Protein AF-A0A4Q2ZIL1-F1 (afdb_monomer_lite)

Structure (mmCIF, N/CA/C/O backbone):
data_AF-A0A4Q2ZIL1-F1
#
_entry.id   AF-A0A4Q2ZIL1-F1
#
loop_
_atom_site.group_PDB
_atom_site.id
_atom_site.type_symbol
_atom_site.label_atom_id
_atom_site.label_alt_id
_atom_site.label_comp_id
_atom_site.label_asym_id
_atom_site.label_entity_id
_atom_site.label_seq_id
_atom_site.pdbx_PDB_ins_code
_atom_site.Cartn_x
_atom_site.Cartn_y
_atom_site.Cartn_z
_atom_site.occupancy
_atom_site.B_iso_or_equiv
_atom_site.auth_seq_id
_atom_site.auth_comp_id
_atom_site.auth_asym_id
_atom_site.auth_atom_id
_atom_site.pdbx_PDB_model_num
ATOM 1 N N . MET A 1 1 ? -35.519 -58.702 -20.745 1.00 35.84 1 MET A N 1
ATOM 2 C CA . MET A 1 1 ? -34.756 -57.503 -21.153 1.00 35.84 1 MET A CA 1
ATOM 3 C C . MET A 1 1 ? -34.522 -56.670 -19.905 1.00 35.84 1 MET A C 1
ATOM 5 O O . MET A 1 1 ? -35.487 -56.167 -19.351 1.00 35.84 1 MET A O 1
ATOM 9 N N . ILE A 1 2 ? -33.287 -56.630 -19.404 1.00 37.81 2 ILE A N 1
ATOM 10 C CA . ILE A 1 2 ? -32.893 -55.838 -18.230 1.00 37.81 2 ILE A CA 1
ATOM 11 C C . ILE A 1 2 ? -32.218 -54.581 -18.779 1.00 37.81 2 ILE A C 1
ATOM 13 O O . ILE A 1 2 ? -31.203 -54.687 -19.461 1.00 37.81 2 ILE A O 1
ATOM 17 N N . ALA A 1 3 ? -32.828 -53.417 -18.559 1.00 40.03 3 ALA A N 1
ATOM 18 C CA . ALA A 1 3 ? -32.273 -52.129 -18.953 1.00 40.03 3 ALA A CA 1
ATOM 19 C C . ALA A 1 3 ? -31.424 -51.582 -17.799 1.00 40.03 3 ALA A C 1
ATOM 21 O O . ALA A 1 3 ? -31.949 -51.170 -16.766 1.00 40.03 3 ALA A O 1
ATOM 22 N N . THR A 1 4 ? -30.106 -51.619 -17.972 1.00 42.50 4 THR A N 1
ATOM 23 C CA . THR A 1 4 ? -29.132 -51.044 -17.043 1.00 42.50 4 THR A CA 1
ATOM 24 C C . THR A 1 4 ? -29.048 -49.538 -17.289 1.00 42.50 4 THR A C 1
ATOM 26 O O . THR A 1 4 ? -28.547 -49.101 -18.323 1.00 42.50 4 THR A O 1
ATOM 29 N N . LEU A 1 5 ? -29.551 -48.738 -16.350 1.00 44.53 5 LEU A N 1
ATOM 30 C CA . LEU A 1 5 ? -29.338 -47.292 -16.313 1.00 44.53 5 LEU A CA 1
ATOM 31 C C . LEU A 1 5 ? -27.905 -47.020 -15.831 1.00 44.53 5 LEU A C 1
ATOM 33 O O . LEU A 1 5 ? -27.596 -47.220 -14.658 1.00 44.53 5 LEU A O 1
ATOM 37 N N . LEU A 1 6 ? -27.028 -46.579 -16.737 1.00 45.22 6 LEU A N 1
ATOM 38 C CA . LEU A 1 6 ? -25.759 -45.953 -16.364 1.00 45.22 6 LEU A CA 1
ATOM 39 C C . LEU A 1 6 ? -26.035 -44.514 -15.914 1.00 45.22 6 LEU A C 1
ATOM 41 O O . LEU A 1 6 ? -26.346 -43.647 -16.731 1.00 45.22 6 LEU A O 1
ATOM 45 N N . SER A 1 7 ? -25.884 -44.256 -14.619 1.00 42.12 7 SER A N 1
ATOM 46 C CA . SER A 1 7 ? -25.790 -42.901 -14.081 1.00 42.12 7 SER A CA 1
ATOM 47 C C . SER A 1 7 ? -24.422 -42.310 -14.434 1.00 42.12 7 SER A C 1
ATOM 49 O O . SER A 1 7 ? -23.400 -42.764 -13.919 1.00 42.12 7 SER A O 1
ATOM 51 N N . LEU A 1 8 ? -24.393 -41.289 -15.296 1.00 46.41 8 LEU A N 1
ATOM 52 C CA . LEU A 1 8 ? -23.230 -40.413 -15.442 1.00 46.41 8 LEU A CA 1
ATOM 53 C C . LEU A 1 8 ? -23.114 -39.548 -14.180 1.00 46.41 8 LEU A C 1
ATOM 55 O O . LEU A 1 8 ? -23.862 -38.588 -14.003 1.00 46.41 8 LEU A O 1
ATO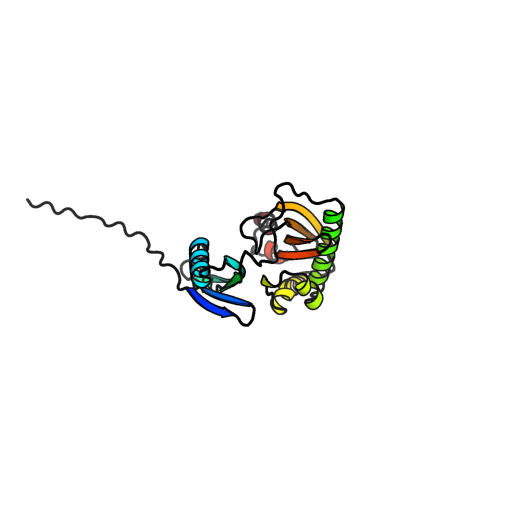M 59 N N . ALA A 1 9 ? -22.170 -39.882 -13.303 1.00 47.12 9 ALA A N 1
ATOM 60 C CA . ALA A 1 9 ? -21.706 -38.961 -12.276 1.00 47.12 9 ALA A CA 1
ATOM 61 C C . ALA A 1 9 ? -20.835 -37.886 -12.949 1.00 47.12 9 ALA A C 1
ATOM 63 O O . ALA A 1 9 ? -19.746 -38.173 -13.443 1.00 47.12 9 ALA A O 1
ATOM 64 N N . LEU A 1 10 ? -21.337 -36.651 -12.995 1.00 45.59 10 LEU A N 1
ATOM 65 C CA . LEU A 1 10 ? -20.553 -35.467 -13.341 1.00 45.59 10 LEU A CA 1
ATOM 66 C C . LEU A 1 10 ? -19.470 -35.273 -12.270 1.00 45.59 10 LEU A C 1
ATOM 68 O O . LEU A 1 10 ? -19.771 -34.928 -11.129 1.00 45.59 10 LEU A O 1
ATOM 72 N N . LEU A 1 11 ? -18.211 -35.513 -12.635 1.00 44.66 11 LEU A N 1
ATOM 73 C CA . LEU A 1 11 ? -17.050 -35.132 -11.837 1.00 44.66 11 LEU A CA 1
ATOM 74 C C . LEU A 1 11 ? -16.906 -33.607 -11.918 1.00 44.66 11 LEU A C 1
ATOM 76 O O . LEU A 1 11 ? -16.424 -33.081 -12.919 1.00 44.66 11 LEU A O 1
ATOM 80 N N . ALA A 1 12 ? -17.338 -32.893 -10.880 1.00 42.22 12 ALA A N 1
ATOM 81 C CA . ALA A 1 12 ? -16.846 -31.541 -10.651 1.00 42.22 12 ALA A CA 1
ATOM 82 C C . ALA A 1 12 ? -15.340 -31.631 -10.329 1.00 42.22 12 ALA A C 1
ATOM 84 O O . ALA A 1 12 ? -14.949 -32.534 -9.580 1.00 42.22 12 ALA A O 1
ATOM 85 N N . PRO A 1 13 ? -14.481 -30.748 -10.870 1.00 44.97 13 PRO A N 1
ATOM 86 C CA . PRO A 1 13 ? -13.111 -30.650 -10.396 1.00 44.97 13 PRO A CA 1
ATOM 87 C C . PRO A 1 13 ? -13.165 -30.304 -8.909 1.00 44.97 13 PRO A C 1
ATOM 89 O O . PRO A 1 13 ? -13.704 -29.277 -8.503 1.00 44.97 13 PRO A O 1
ATOM 92 N N . ASN A 1 14 ? -12.667 -31.225 -8.092 1.00 45.53 14 ASN A N 1
ATOM 93 C CA . ASN A 1 14 ? -12.535 -31.035 -6.663 1.00 45.53 14 ASN A CA 1
ATOM 94 C C . ASN A 1 14 ? -11.322 -30.116 -6.471 1.00 45.53 14 ASN A C 1
ATOM 96 O O . ASN A 1 14 ? -10.205 -30.599 -6.287 1.00 45.53 14 AS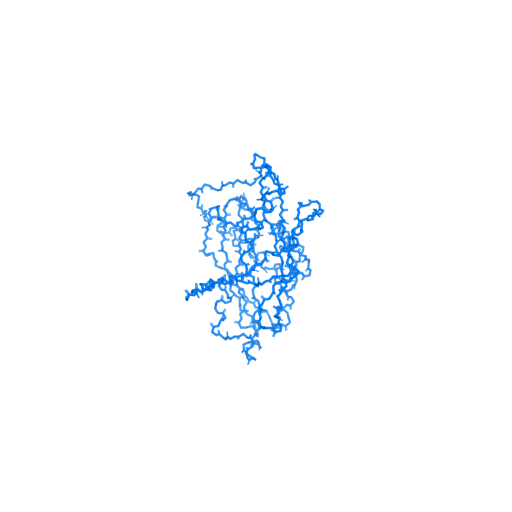N A O 1
ATOM 100 N N . THR A 1 15 ? -11.504 -28.802 -6.624 1.00 59.19 15 THR A N 1
ATOM 101 C CA . THR A 1 15 ? -10.476 -27.821 -6.264 1.00 59.19 15 THR A CA 1
ATOM 102 C C . THR A 1 15 ? -10.390 -27.841 -4.746 1.00 59.19 15 THR A C 1
ATOM 104 O O . THR A 1 15 ? -11.119 -27.146 -4.045 1.00 59.19 15 THR A O 1
ATOM 107 N N . GLN A 1 16 ? -9.596 -28.771 -4.225 1.00 78.12 16 GLN A N 1
ATOM 108 C CA . GLN A 1 16 ? -9.389 -28.904 -2.797 1.00 78.12 16 GLN A CA 1
ATOM 109 C C . GLN A 1 16 ? -8.726 -27.621 -2.292 1.00 78.12 16 GLN A C 1
ATOM 111 O O . GLN A 1 16 ? -7.740 -27.165 -2.871 1.00 78.12 16 GLN A O 1
ATOM 116 N N . ASP A 1 17 ? -9.271 -27.044 -1.222 1.00 88.38 17 ASP A N 1
ATOM 117 C CA . ASP A 1 17 ? -8.670 -25.880 -0.576 1.00 88.38 17 ASP A CA 1
ATOM 118 C C . ASP A 1 17 ? -7.200 -26.161 -0.221 1.00 88.38 17 ASP A C 1
ATOM 120 O O . ASP A 1 17 ? -6.889 -27.259 0.268 1.00 88.38 17 ASP A O 1
ATOM 124 N N . PRO A 1 18 ? -6.289 -25.192 -0.425 1.00 92.56 18 PRO A N 1
ATOM 125 C CA . PRO A 1 18 ? -4.900 -25.371 -0.048 1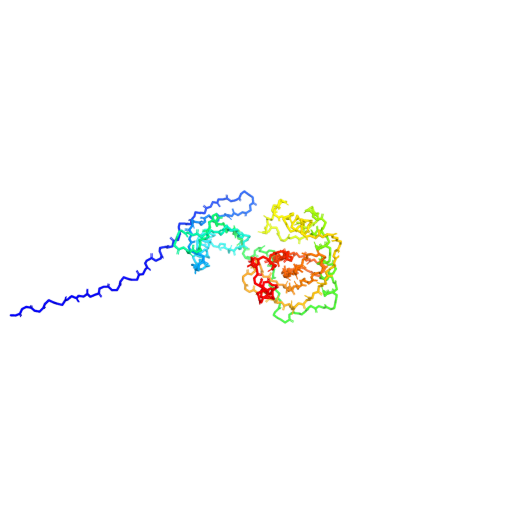.00 92.56 18 PRO A CA 1
ATOM 126 C C . PRO A 1 18 ? -4.775 -25.575 1.459 1.00 92.56 18 PRO A C 1
ATOM 128 O O . PRO A 1 18 ? -5.550 -25.049 2.265 1.00 92.56 18 PRO A O 1
ATOM 131 N N . GLU A 1 19 ? -3.740 -26.309 1.860 1.00 95.12 19 GLU A N 1
ATOM 132 C CA . GLU A 1 19 ? -3.367 -26.379 3.266 1.00 95.12 19 GLU A CA 1
ATOM 133 C C . GLU A 1 19 ? -3.001 -24.973 3.771 1.00 95.12 19 GLU A C 1
ATOM 135 O O . GLU A 1 19 ? -2.195 -24.263 3.165 1.00 95.12 19 GLU A O 1
ATOM 140 N N . ILE A 1 20 ? -3.581 -24.576 4.906 1.00 97.12 20 ILE A N 1
ATOM 141 C CA . ILE A 1 20 ? -3.293 -23.304 5.571 1.00 97.12 20 ILE A CA 1
ATOM 142 C C . ILE A 1 20 ? -2.775 -23.601 6.974 1.00 97.12 20 ILE A C 1
ATOM 144 O O . ILE A 1 20 ? -3.498 -24.139 7.816 1.00 97.12 20 ILE A O 1
ATOM 148 N N . ARG A 1 21 ? -1.533 -23.196 7.246 1.00 97.12 21 ARG A N 1
ATOM 149 C CA . ARG A 1 21 ? -0.908 -23.302 8.570 1.00 97.12 21 ARG A CA 1
ATOM 150 C C . ARG A 1 21 ? -0.872 -21.938 9.240 1.00 97.12 21 ARG A C 1
ATOM 152 O O . ARG A 1 21 ? -0.408 -20.973 8.641 1.00 97.12 21 ARG A O 1
ATOM 159 N N . ILE A 1 22 ? -1.351 -21.859 10.480 1.00 96.81 22 ILE A N 1
ATOM 160 C CA . ILE A 1 22 ? -1.335 -20.625 11.273 1.00 96.81 22 ILE A CA 1
ATOM 161 C C . ILE A 1 22 ? -0.231 -20.718 12.321 1.00 96.81 22 ILE A C 1
ATOM 163 O O . ILE A 1 22 ? -0.270 -21.580 13.197 1.00 96.81 22 ILE A O 1
ATOM 167 N N . GLU A 1 23 ? 0.720 -19.794 12.260 1.00 95.44 23 GLU A N 1
ATOM 168 C CA . GLU A 1 23 ? 1.859 -19.709 13.171 1.00 95.44 23 GLU A CA 1
ATOM 169 C C . GLU A 1 23 ? 1.798 -18.407 13.978 1.00 95.44 23 GLU A C 1
ATOM 171 O O . GLU A 1 23 ? 1.270 -17.389 13.522 1.00 95.44 23 GLU A O 1
ATOM 176 N N . ALA A 1 24 ? 2.343 -18.428 15.197 1.00 92.31 24 ALA A N 1
ATOM 177 C CA . ALA A 1 24 ? 2.546 -17.203 15.961 1.00 92.31 24 ALA A CA 1
ATOM 178 C C . ALA A 1 24 ? 3.615 -16.345 15.276 1.00 92.31 24 ALA A C 1
ATOM 180 O O . ALA A 1 24 ? 4.681 -16.847 14.916 1.00 92.31 24 ALA A O 1
ATOM 181 N N . TRP A 1 25 ? 3.350 -15.048 15.132 1.00 84.12 25 TRP A N 1
ATOM 182 C CA . TRP A 1 25 ? 4.331 -14.100 14.626 1.00 84.12 25 TRP A CA 1
ATOM 183 C C . TRP A 1 25 ? 4.867 -13.240 15.779 1.00 84.12 25 TRP A C 1
ATOM 185 O O . TRP A 1 25 ? 4.077 -12.550 16.435 1.00 84.12 25 TRP A O 1
ATOM 195 N N . PRO A 1 26 ? 6.187 -13.261 16.057 1.00 75.06 26 PRO A N 1
ATOM 196 C CA . PRO A 1 26 ? 6.754 -12.607 17.232 1.00 75.06 26 PRO A CA 1
ATOM 197 C C . PRO A 1 26 ? 6.303 -11.150 17.391 1.00 75.06 26 PRO A C 1
ATOM 199 O O . PRO A 1 26 ? 6.446 -10.335 16.480 1.00 75.06 26 PRO A O 1
ATOM 202 N N . ALA A 1 27 ? 5.758 -10.848 18.574 1.00 64.81 27 ALA A N 1
ATOM 203 C CA . ALA A 1 27 ? 5.291 -9.533 19.023 1.00 64.81 27 ALA A CA 1
ATOM 204 C C . ALA A 1 27 ? 4.143 -8.875 18.225 1.00 64.81 27 ALA A C 1
ATOM 206 O O . ALA A 1 27 ? 3.775 -7.753 18.566 1.00 64.81 27 ALA A O 1
ATOM 207 N N . LYS A 1 28 ? 3.575 -9.514 17.186 1.00 72.69 28 LYS A N 1
ATOM 208 C CA . LYS A 1 28 ? 2.635 -8.838 16.262 1.00 72.69 28 LYS A CA 1
ATOM 209 C C . LYS A 1 28 ? 1.552 -9.746 15.648 1.00 72.69 28 LYS A C 1
ATOM 211 O O . LYS A 1 28 ? 1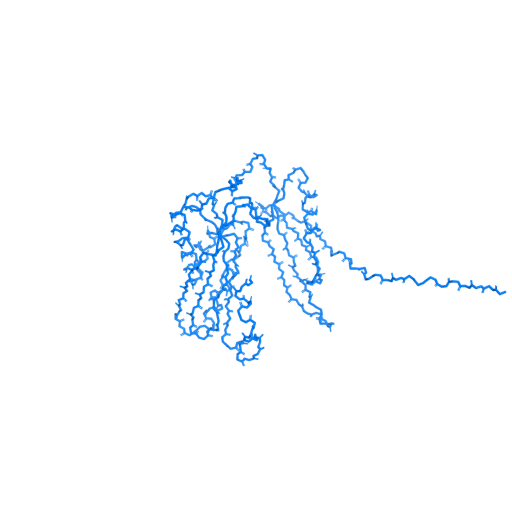.253 -9.646 14.458 1.00 72.69 28 LYS A O 1
ATOM 216 N N . GLY A 1 29 ? 0.993 -10.664 16.438 1.00 88.62 29 GLY A N 1
ATOM 217 C CA . GLY A 1 29 ? -0.146 -11.499 16.032 1.00 88.62 29 GLY A CA 1
ATOM 218 C C . GLY A 1 29 ? 0.239 -12.841 15.402 1.00 88.62 29 GLY A C 1
ATOM 219 O O . GLY A 1 29 ? 0.976 -13.628 15.997 1.00 88.62 29 GLY A O 1
ATOM 220 N N . PHE A 1 30 ? -0.306 -13.126 14.221 1.00 94.12 30 PHE A N 1
ATOM 221 C CA . PHE A 1 30 ? -0.225 -14.416 13.537 1.00 94.12 30 PHE A CA 1
ATOM 222 C C . PHE A 1 30 ? 0.159 -14.260 12.063 1.00 94.12 30 PHE A C 1
ATOM 224 O O . PHE A 1 30 ? -0.038 -13.214 11.436 1.00 94.12 30 PHE A O 1
ATOM 231 N N . ILE A 1 31 ? 0.684 -15.341 11.495 1.00 93.81 31 ILE A N 1
ATOM 232 C CA . ILE A 1 31 ? 0.911 -15.485 10.060 1.00 93.81 31 ILE A CA 1
ATOM 233 C C . ILE A 1 31 ? 0.247 -16.770 9.573 1.00 93.81 31 ILE A C 1
ATOM 235 O O . ILE A 1 31 ? 0.418 -17.836 10.162 1.00 93.81 31 ILE A O 1
ATOM 239 N N . MET A 1 32 ? -0.531 -16.661 8.503 1.00 96.19 32 MET A N 1
ATOM 240 C CA . MET A 1 32 ? -1.007 -17.800 7.731 1.00 96.19 32 MET A CA 1
ATOM 241 C C . MET A 1 32 ? 0.004 -18.080 6.633 1.00 96.19 32 MET A C 1
ATOM 243 O O . MET A 1 32 ? 0.341 -17.177 5.870 1.00 96.19 32 MET A O 1
ATOM 247 N N . ARG A 1 33 ? 0.485 -19.316 6.559 1.00 96.38 33 ARG A N 1
ATOM 248 C CA . ARG A 1 33 ? 1.256 -19.842 5.434 1.00 96.38 33 ARG A CA 1
ATOM 249 C C . ARG A 1 33 ? 0.325 -20.710 4.610 1.00 96.38 33 ARG A C 1
ATOM 251 O O . ARG A 1 33 ? -0.173 -21.715 5.118 1.00 96.38 33 ARG A O 1
ATOM 258 N N . ILE A 1 34 ? 0.079 -20.288 3.380 1.00 96.56 34 ILE A N 1
ATOM 259 C CA . ILE A 1 34 ? -0.815 -20.956 2.445 1.00 96.56 34 ILE A CA 1
ATOM 260 C C . ILE A 1 34 ? 0.053 -21.791 1.504 1.00 96.56 34 ILE A C 1
ATOM 262 O O . ILE A 1 34 ? 1.022 -21.278 0.943 1.00 96.56 34 ILE A O 1
ATOM 266 N N . ALA A 1 35 ? -0.259 -23.080 1.378 1.00 95.88 35 ALA A N 1
ATOM 267 C CA . ALA A 1 35 ? 0.392 -23.960 0.414 1.00 95.88 35 ALA A CA 1
ATOM 268 C C . ALA A 1 35 ? 0.177 -23.468 -1.026 1.00 95.88 35 ALA A C 1
ATOM 270 O O . ALA A 1 35 ? -0.730 -22.677 -1.294 1.00 95.88 35 ALA A O 1
ATOM 271 N N . ASP A 1 36 ? 1.009 -23.941 -1.949 1.00 93.94 36 ASP A N 1
ATOM 272 C CA . ASP A 1 36 ? 0.920 -23.558 -3.356 1.00 93.94 36 ASP A CA 1
ATOM 273 C C . ASP A 1 36 ? -0.483 -23.849 -3.918 1.00 93.94 36 ASP A C 1
ATOM 275 O O . ASP A 1 36 ? -1.041 -24.928 -3.711 1.00 93.94 36 ASP A O 1
ATOM 279 N N . HIS A 1 37 ? -1.059 -22.876 -4.620 1.00 93.31 37 HIS A N 1
ATOM 280 C CA . HIS A 1 37 ? -2.419 -22.939 -5.169 1.00 93.31 37 HIS A CA 1
ATOM 281 C C . HIS A 1 37 ? -2.503 -22.187 -6.493 1.00 93.31 37 HIS A C 1
ATOM 283 O O . HIS A 1 37 ? -1.601 -21.423 -6.849 1.00 93.31 37 HIS A O 1
ATOM 289 N N . ASP A 1 38 ? -3.581 -22.426 -7.235 1.00 92.25 38 ASP A N 1
ATOM 290 C CA . ASP A 1 38 ? -3.863 -21.689 -8.462 1.00 92.25 38 ASP A CA 1
ATOM 291 C C . ASP A 1 38 ? -4.136 -20.215 -8.163 1.00 92.25 38 ASP A C 1
ATOM 293 O O . ASP A 1 38 ? -4.802 -19.865 -7.191 1.00 92.25 38 ASP A O 1
ATOM 297 N N . ALA A 1 39 ? -3.597 -19.335 -9.005 1.00 88.25 39 ALA A N 1
ATOM 298 C CA . ALA A 1 39 ? -3.703 -17.891 -8.821 1.00 88.25 39 ALA A CA 1
ATOM 299 C C . ALA A 1 39 ? -5.127 -17.342 -9.034 1.00 88.25 39 ALA A C 1
ATOM 301 O O . ALA A 1 39 ? -5.388 -16.191 -8.689 1.00 88.25 39 ALA A O 1
ATOM 302 N N . ASP A 1 40 ? -6.028 -18.127 -9.632 1.00 87.94 40 ASP A N 1
ATOM 303 C CA . ASP A 1 40 ? -7.444 -17.796 -9.820 1.00 87.94 40 ASP A CA 1
ATOM 304 C C . ASP A 1 40 ? -8.340 -18.289 -8.670 1.00 87.94 40 ASP A C 1
ATOM 306 O O . ASP A 1 40 ? -9.525 -17.951 -8.631 1.00 87.94 40 ASP A O 1
ATOM 310 N N . GLN A 1 41 ? -7.789 -19.039 -7.711 1.00 89.31 41 GLN A N 1
ATOM 311 C CA . GLN A 1 41 ? -8.530 -19.494 -6.544 1.00 89.31 41 GLN A CA 1
ATOM 312 C C . GLN A 1 41 ? -8.789 -18.329 -5.574 1.00 89.31 41 GLN A C 1
ATOM 314 O O . GLN A 1 41 ? -7.862 -17.750 -5.006 1.00 89.31 41 GLN A O 1
ATOM 319 N N . ASP A 1 42 ? -10.064 -18.010 -5.335 1.00 89.06 42 ASP A N 1
ATOM 320 C CA . ASP A 1 42 ? -10.458 -17.020 -4.329 1.00 89.06 42 ASP A CA 1
ATOM 321 C C . ASP A 1 42 ? -10.387 -17.619 -2.917 1.00 89.06 42 ASP A C 1
ATOM 323 O O . ASP A 1 42 ? -11.198 -18.459 -2.523 1.00 89.06 42 ASP A O 1
ATOM 327 N N . LEU A 1 43 ? -9.399 -17.169 -2.143 1.00 92.38 43 LEU A N 1
ATOM 328 C CA . LEU A 1 43 ? -9.173 -17.613 -0.769 1.00 92.38 43 LEU A CA 1
ATOM 329 C C . LEU A 1 43 ? -9.705 -16.636 0.288 1.00 92.38 43 LEU A C 1
ATOM 331 O O . LEU A 1 43 ? -9.567 -16.918 1.480 1.00 92.38 43 LEU A O 1
ATOM 335 N N . VAL A 1 44 ? -10.307 -15.502 -0.087 1.00 90.56 44 VAL A N 1
ATOM 336 C CA . VAL A 1 44 ? -10.643 -14.426 0.867 1.00 90.56 44 VAL A CA 1
ATOM 337 C C . VAL A 1 44 ? -11.574 -14.927 1.972 1.00 90.56 44 VAL A C 1
ATOM 339 O O . VAL A 1 44 ? -11.287 -14.743 3.161 1.00 90.56 44 VAL A O 1
ATOM 342 N N . ALA A 1 45 ? -12.660 -15.613 1.607 1.00 92.25 45 ALA A N 1
ATOM 343 C CA . ALA A 1 45 ? -13.623 -16.142 2.573 1.00 92.25 45 ALA A CA 1
ATOM 344 C C . ALA A 1 45 ? -12.997 -17.207 3.490 1.00 92.25 45 ALA A C 1
ATOM 346 O O . ALA A 1 45 ? -13.212 -17.193 4.706 1.00 92.25 45 ALA A O 1
ATOM 347 N N . LEU A 1 46 ? -12.171 -18.092 2.923 1.00 94.31 46 LEU A N 1
ATOM 348 C CA . LEU A 1 46 ? -11.481 -19.144 3.664 1.00 94.31 46 LEU A CA 1
ATOM 349 C C . LEU A 1 46 ? -10.495 -18.553 4.681 1.00 94.31 46 LEU A C 1
ATOM 351 O O . LEU A 1 46 ? -10.546 -18.898 5.863 1.00 94.31 46 LEU A O 1
ATOM 355 N N . LEU A 1 47 ? -9.629 -17.632 4.252 1.00 95.31 47 LEU A N 1
ATOM 356 C CA . LEU A 1 47 ? -8.652 -16.967 5.119 1.00 95.31 47 LEU A CA 1
ATOM 357 C C . LEU A 1 47 ? -9.340 -16.160 6.226 1.00 95.31 47 LEU A C 1
ATOM 359 O O . LEU A 1 47 ? -8.917 -16.221 7.383 1.00 95.31 47 LEU A O 1
ATOM 363 N N . THR A 1 48 ? -10.443 -15.482 5.901 1.00 94.50 48 THR A N 1
ATOM 364 C CA . THR A 1 48 ? -11.281 -14.764 6.873 1.00 94.50 48 THR A CA 1
ATOM 365 C C . THR A 1 48 ? -11.834 -15.700 7.940 1.00 94.50 48 THR A C 1
ATOM 367 O O . THR A 1 48 ? -11.658 -15.446 9.133 1.00 94.50 48 THR A O 1
ATOM 370 N N . ALA A 1 49 ? -12.429 -16.824 7.536 1.00 95.69 49 ALA A N 1
ATOM 371 C CA . ALA A 1 49 ? -12.969 -17.806 8.470 1.00 95.69 49 ALA A CA 1
ATOM 372 C C . ALA A 1 49 ? -11.878 -18.418 9.369 1.00 95.69 49 ALA A C 1
ATOM 374 O O . ALA A 1 49 ? -12.075 -18.569 10.577 1.00 95.69 49 ALA A O 1
ATOM 375 N N . ARG A 1 50 ? -10.701 -18.732 8.807 1.00 97.12 50 ARG A N 1
ATOM 376 C CA . ARG A 1 50 ? -9.562 -19.296 9.553 1.00 97.12 50 ARG A CA 1
ATOM 377 C C . ARG A 1 50 ? -9.000 -18.316 10.582 1.00 97.12 50 ARG A C 1
ATOM 379 O O . ARG A 1 50 ? -8.758 -18.707 11.726 1.00 97.12 50 ARG A O 1
ATOM 386 N N . ALA A 1 51 ? -8.833 -17.051 10.207 1.00 96.31 51 ALA A N 1
ATOM 387 C CA . ALA A 1 51 ? -8.372 -16.014 11.121 1.00 96.31 51 ALA A CA 1
ATOM 388 C C . ALA A 1 51 ? -9.397 -15.738 12.234 1.00 96.31 51 ALA A C 1
ATOM 390 O O . ALA A 1 51 ? -9.024 -15.667 13.406 1.00 96.31 51 ALA A O 1
ATOM 391 N N . ALA A 1 52 ? -10.691 -15.674 11.899 1.00 96.12 52 ALA A N 1
ATOM 392 C CA . ALA A 1 52 ? -11.761 -15.474 12.877 1.00 96.12 52 ALA A CA 1
ATOM 393 C C . ALA A 1 52 ? -11.809 -16.618 13.899 1.00 96.12 52 ALA A C 1
ATOM 395 O O . ALA A 1 52 ? -11.819 -16.375 15.107 1.00 96.12 52 ALA A O 1
ATOM 396 N N . ALA A 1 53 ? -11.722 -17.867 13.432 1.00 96.94 53 ALA A N 1
ATOM 397 C CA . ALA A 1 53 ? -11.627 -19.030 14.309 1.00 96.94 53 ALA A CA 1
ATOM 398 C C . ALA A 1 53 ? -10.403 -18.952 15.241 1.00 96.94 53 ALA A C 1
ATOM 400 O O . ALA A 1 53 ? -10.497 -19.316 16.414 1.00 96.94 53 ALA A O 1
ATOM 401 N N . ARG A 1 54 ? -9.262 -18.436 14.755 1.00 96.94 54 ARG A N 1
ATOM 402 C CA . ARG A 1 54 ? -8.055 -18.255 15.575 1.00 96.94 54 ARG A CA 1
ATOM 403 C C . ARG A 1 54 ? -8.211 -17.170 16.644 1.00 96.94 54 ARG A C 1
ATOM 405 O O . ARG A 1 54 ? -7.653 -17.340 17.732 1.00 96.94 54 ARG A O 1
ATOM 412 N N . CYS A 1 55 ? -8.921 -16.086 16.333 1.00 95.62 55 CYS A N 1
ATOM 413 C CA . CYS A 1 55 ? -9.139 -14.949 17.230 1.00 95.62 55 CYS A CA 1
ATOM 414 C C . CYS A 1 55 ? -10.284 -15.156 18.235 1.00 95.62 55 CYS A C 1
ATOM 416 O O . CYS A 1 55 ? -10.327 -14.486 19.270 1.00 95.62 55 CYS A O 1
ATOM 418 N N . GLY A 1 56 ? -11.186 -16.108 17.986 1.00 95.75 56 GLY A N 1
ATOM 419 C CA . GLY A 1 56 ? -12.274 -16.445 18.899 1.00 95.75 56 GLY A CA 1
ATOM 420 C C . GLY A 1 56 ? -13.264 -15.289 19.051 1.00 95.75 56 GLY A C 1
ATOM 421 O O . GLY A 1 56 ? -14.012 -14.989 18.130 1.00 95.75 56 GLY A O 1
ATOM 422 N N . LYS A 1 57 ? -13.293 -14.656 20.230 1.00 94.44 57 LYS A N 1
ATOM 423 C CA . LYS A 1 57 ? -14.176 -13.506 20.513 1.00 94.44 57 LYS A CA 1
ATOM 424 C C . LYS A 1 57 ? -13.594 -12.162 20.066 1.00 94.44 57 LYS A C 1
ATOM 426 O O . LYS A 1 57 ? -14.309 -11.166 20.074 1.00 94.44 57 LYS A O 1
ATOM 431 N N . LEU A 1 58 ? -12.302 -12.127 19.751 1.00 94.88 58 LEU A N 1
ATOM 432 C CA . LEU A 1 58 ? -11.627 -10.933 19.255 1.00 94.88 58 LEU A CA 1
ATOM 433 C C . LEU A 1 58 ? -11.894 -10.767 17.756 1.00 94.88 58 LEU A C 1
ATOM 435 O O . LEU A 1 58 ? -12.094 -11.751 17.043 1.00 94.88 58 LEU A O 1
ATOM 439 N N . ALA A 1 59 ? -11.856 -9.528 17.277 1.00 92.50 59 ALA A N 1
ATOM 440 C CA . ALA A 1 59 ? -11.934 -9.241 15.852 1.00 92.50 59 ALA A CA 1
ATOM 441 C C . ALA A 1 59 ? -10.583 -9.482 15.165 1.00 92.50 59 ALA A C 1
ATOM 443 O O . ALA A 1 59 ? -9.526 -9.455 15.801 1.00 92.50 59 ALA A O 1
ATOM 444 N N . VAL A 1 60 ? -10.633 -9.716 13.854 1.00 93.00 60 VAL A N 1
ATOM 445 C CA . VAL A 1 60 ? -9.460 -9.936 13.003 1.00 93.00 60 VAL A CA 1
ATOM 446 C C . VAL A 1 60 ? -9.084 -8.634 12.320 1.00 93.00 60 VAL A C 1
ATOM 448 O O . VAL A 1 60 ? -9.933 -7.979 11.720 1.00 93.00 60 VAL A O 1
ATOM 451 N N . ARG A 1 61 ? -7.798 -8.301 12.344 1.00 90.75 61 ARG A N 1
ATOM 452 C CA . ARG A 1 61 ? -7.219 -7.255 11.509 1.00 90.75 61 ARG A CA 1
ATOM 453 C C . ARG A 1 61 ? -6.181 -7.866 10.581 1.00 90.75 61 ARG A C 1
ATOM 455 O O . ARG A 1 61 ? -5.163 -8.378 11.044 1.00 90.75 61 ARG A O 1
ATOM 462 N N . PHE A 1 62 ? -6.450 -7.822 9.281 1.00 90.44 62 PHE A N 1
ATOM 463 C CA . PHE A 1 62 ? -5.529 -8.314 8.263 1.00 90.44 62 PHE A CA 1
ATOM 464 C C . PHE A 1 62 ? -4.408 -7.317 7.997 1.00 90.44 62 PHE A C 1
ATOM 466 O O . PHE A 1 62 ? -4.624 -6.111 7.971 1.00 90.44 62 PHE A O 1
ATOM 473 N N . GLY A 1 63 ? -3.206 -7.857 7.822 1.00 87.44 63 GLY A N 1
ATOM 474 C CA . GLY A 1 63 ? -1.994 -7.124 7.495 1.00 87.44 63 GLY A CA 1
ATOM 475 C C . GLY A 1 63 ? -1.454 -7.462 6.117 1.00 87.44 63 GLY A C 1
ATOM 476 O O . GLY A 1 63 ? -2.174 -7.961 5.252 1.00 87.44 63 GLY A O 1
ATOM 477 N N . LYS A 1 64 ? -0.149 -7.236 5.936 1.00 83.62 64 LYS A N 1
ATOM 478 C CA . LYS A 1 64 ? 0.548 -7.591 4.696 1.00 83.62 64 LYS A CA 1
ATOM 479 C C . LYS A 1 64 ? 0.345 -9.062 4.324 1.00 83.62 64 LYS A C 1
ATOM 481 O O . LYS A 1 64 ? 0.475 -9.958 5.166 1.00 83.62 64 LYS A O 1
ATOM 486 N N . PHE A 1 65 ? 0.113 -9.281 3.036 1.00 87.69 65 PHE A N 1
ATOM 487 C CA . PHE A 1 65 ? 0.299 -10.566 2.386 1.00 87.69 65 PHE A CA 1
ATOM 488 C C . PHE A 1 65 ? 1.486 -10.503 1.424 1.00 87.69 65 PHE A C 1
ATOM 490 O O . PHE A 1 65 ? 1.876 -9.430 0.968 1.00 87.69 65 PHE A O 1
ATOM 497 N N . ASN A 1 66 ? 2.066 -11.658 1.128 1.00 87.19 66 ASN A N 1
ATOM 498 C CA . ASN A 1 66 ? 3.091 -11.824 0.102 1.00 87.19 66 ASN A CA 1
ATOM 499 C C . ASN A 1 66 ? 2.807 -13.094 -0.669 1.00 87.19 66 ASN A C 1
ATOM 501 O O . ASN A 1 66 ? 2.362 -14.057 -0.057 1.00 87.19 66 ASN A O 1
ATOM 505 N N . TYR A 1 67 ? 3.158 -13.128 -1.944 1.00 90.25 67 TYR A N 1
ATOM 506 C CA . TYR A 1 67 ? 3.244 -14.354 -2.723 1.00 90.25 67 TYR A CA 1
ATOM 507 C C . TYR A 1 67 ? 4.314 -14.191 -3.801 1.00 90.25 67 TYR A C 1
ATOM 509 O O . TYR A 1 67 ? 4.570 -13.084 -4.277 1.00 90.25 67 TYR A O 1
ATOM 517 N N . ASP A 1 68 ? 4.888 -15.310 -4.213 1.00 88.19 68 ASP A N 1
ATOM 518 C CA . ASP A 1 68 ? 5.607 -15.437 -5.469 1.00 88.19 68 ASP A CA 1
ATOM 519 C C . ASP A 1 68 ? 4.647 -15.975 -6.534 1.00 88.19 68 ASP A C 1
ATOM 521 O O . ASP A 1 68 ? 3.636 -16.612 -6.236 1.00 88.19 68 ASP A O 1
ATOM 525 N N . THR A 1 69 ? 4.937 -15.695 -7.801 1.00 87.75 69 THR A N 1
ATOM 526 C CA . THR A 1 69 ? 4.161 -16.221 -8.928 1.00 87.75 69 THR A CA 1
ATOM 527 C C . THR A 1 69 ? 5.041 -17.130 -9.767 1.00 87.75 69 THR A C 1
ATOM 529 O O . THR A 1 69 ? 6.113 -16.721 -10.212 1.00 87.75 69 THR A O 1
ATOM 532 N N . THR A 1 70 ? 4.564 -18.342 -10.026 1.00 89.62 70 THR A N 1
ATOM 533 C CA . THR A 1 70 ? 5.193 -19.294 -10.947 1.00 89.62 70 THR A CA 1
ATOM 534 C C . THR A 1 70 ? 4.187 -19.749 -12.001 1.00 89.62 70 THR A C 1
ATOM 536 O O . THR A 1 70 ? 2.986 -19.494 -11.885 1.00 89.62 70 THR A O 1
ATOM 539 N N . ILE A 1 71 ? 4.680 -20.370 -13.069 1.00 87.12 71 ILE A N 1
ATOM 540 C CA . ILE A 1 71 ? 3.854 -21.013 -14.092 1.00 87.12 71 ILE A CA 1
ATOM 541 C C . ILE A 1 71 ? 4.242 -22.486 -14.090 1.00 87.12 71 ILE A C 1
ATOM 543 O O . ILE A 1 71 ? 5.429 -22.804 -14.196 1.00 87.12 71 ILE A O 1
ATOM 547 N N . ASP A 1 72 ? 3.264 -23.367 -13.920 1.00 83.00 72 ASP A N 1
ATOM 548 C CA . ASP A 1 72 ? 3.493 -24.807 -13.960 1.00 83.00 72 ASP A CA 1
ATOM 549 C C . ASP A 1 72 ? 3.679 -25.313 -15.411 1.00 83.00 72 ASP A C 1
ATOM 551 O O . ASP A 1 72 ? 3.471 -24.565 -16.374 1.00 83.00 72 ASP A O 1
ATOM 555 N N . PRO A 1 73 ? 4.092 -26.577 -15.626 1.00 88.38 73 PRO A N 1
ATOM 556 C CA . PRO A 1 73 ? 4.276 -27.122 -16.973 1.00 88.38 73 PRO A CA 1
ATOM 557 C C . PRO A 1 73 ? 3.010 -27.128 -17.846 1.00 88.38 73 PRO A C 1
ATOM 559 O O . PRO A 1 73 ? 3.113 -27.273 -19.062 1.00 88.38 73 PRO A O 1
ATOM 562 N N . GLN A 1 74 ? 1.826 -26.992 -17.246 1.00 86.94 74 GLN A N 1
ATOM 563 C CA . GLN A 1 74 ? 0.534 -26.929 -17.927 1.00 86.94 74 GLN A CA 1
ATOM 564 C C . GLN A 1 74 ? 0.153 -25.490 -18.312 1.00 86.94 74 GLN A C 1
ATOM 566 O O . GLN A 1 74 ? -0.876 -25.277 -18.951 1.00 86.94 74 GLN A O 1
ATOM 571 N N . GLY A 1 75 ? 0.992 -24.506 -17.975 1.00 85.56 75 GLY A N 1
ATOM 572 C CA . GLY A 1 75 ? 0.749 -23.096 -18.254 1.00 85.56 75 GLY A CA 1
ATOM 573 C C . GLY A 1 75 ? -0.168 -22.421 -17.234 1.00 85.56 75 GLY A C 1
ATOM 574 O O . GLY A 1 75 ? -0.564 -21.273 -17.450 1.00 85.56 75 GLY A O 1
ATOM 575 N N . ILE A 1 76 ? -0.503 -23.095 -16.131 1.00 87.38 76 ILE A N 1
ATOM 576 C CA . ILE A 1 76 ? -1.348 -22.547 -15.074 1.00 87.38 76 ILE A CA 1
ATOM 577 C C . ILE A 1 76 ? -0.477 -21.724 -14.130 1.00 87.38 76 ILE A C 1
ATOM 579 O O . ILE A 1 76 ? 0.630 -22.106 -13.742 1.00 87.38 76 ILE A O 1
ATOM 583 N N . ARG A 1 77 ? -0.974 -20.541 -13.772 1.00 91.31 77 ARG A N 1
ATOM 584 C CA . ARG A 1 77 ? -0.292 -19.645 -12.846 1.00 91.31 77 ARG A CA 1
ATOM 585 C C . ARG A 1 77 ? -0.534 -20.116 -11.418 1.00 91.31 77 ARG A C 1
ATOM 587 O O . ARG A 1 77 ? -1.680 -20.177 -10.986 1.00 91.31 77 ARG A O 1
ATOM 594 N N . LYS A 1 78 ? 0.542 -20.366 -10.680 1.00 92.56 78 LYS A N 1
ATOM 595 C CA . LYS A 1 78 ? 0.509 -20.752 -9.268 1.00 92.56 78 LYS A CA 1
ATOM 596 C C . LYS A 1 78 ? 1.027 -19.619 -8.393 1.00 92.56 78 LYS A C 1
ATOM 598 O O . LYS A 1 78 ? 2.030 -18.978 -8.731 1.00 92.56 78 LYS A O 1
ATOM 603 N N . PHE A 1 79 ? 0.382 -19.409 -7.254 1.00 92.62 79 PHE A N 1
ATOM 604 C CA . PHE A 1 79 ? 0.962 -18.648 -6.156 1.00 92.62 79 PHE A CA 1
ATOM 605 C C . PHE A 1 79 ? 1.748 -19.581 -5.248 1.00 92.62 79 PHE A C 1
ATOM 607 O O . PHE A 1 79 ? 1.233 -20.610 -4.817 1.00 92.62 79 PHE A O 1
ATOM 614 N N . THR A 1 80 ? 2.990 -19.205 -4.962 1.00 93.12 80 THR A N 1
ATOM 615 C CA . THR A 1 80 ? 3.892 -19.938 -4.070 1.00 93.12 80 THR A CA 1
ATOM 616 C C . THR A 1 80 ? 4.389 -19.015 -2.965 1.00 93.12 80 THR A C 1
ATOM 618 O O . THR A 1 80 ? 4.258 -17.792 -3.059 1.00 93.12 80 THR A O 1
ATOM 621 N N . ASN A 1 81 ? 4.892 -19.581 -1.863 1.00 92.25 81 ASN A N 1
ATOM 622 C CA . ASN A 1 81 ? 5.317 -18.811 -0.682 1.00 92.25 81 ASN A CA 1
ATOM 623 C C . ASN A 1 81 ? 4.246 -17.820 -0.173 1.00 92.25 81 ASN A C 1
ATOM 625 O O . ASN A 1 81 ? 4.576 -16.783 0.413 1.00 92.25 81 ASN A O 1
ATOM 629 N N . HIS A 1 82 ? 2.959 -18.126 -0.391 1.00 94.25 82 HIS A N 1
ATOM 630 C CA . HIS A 1 82 ? 1.880 -17.216 -0.037 1.00 94.25 82 HIS A CA 1
ATOM 631 C C . HIS A 1 82 ? 1.765 -17.128 1.491 1.00 94.25 82 HIS A C 1
ATOM 633 O O . HIS A 1 82 ? 1.579 -18.122 2.199 1.00 94.25 82 HIS A O 1
ATOM 639 N N . THR A 1 83 ? 1.897 -15.914 2.014 1.00 93.00 83 THR A N 1
ATOM 640 C CA . THR A 1 83 ? 1.678 -15.599 3.422 1.00 93.00 83 THR A CA 1
ATOM 641 C C . THR A 1 83 ? 0.632 -14.509 3.580 1.00 93.00 83 THR A C 1
ATOM 643 O O . THR A 1 83 ? 0.633 -13.558 2.810 1.00 93.00 83 THR A O 1
ATOM 646 N N . GLN A 1 84 ? -0.214 -14.615 4.604 1.00 93.06 84 GLN A N 1
ATOM 647 C CA . GLN A 1 84 ? -1.168 -13.578 5.003 1.00 93.06 84 GLN A CA 1
ATOM 648 C C . GLN A 1 84 ? -1.041 -13.331 6.500 1.00 93.06 84 GLN A C 1
ATOM 650 O O . GLN A 1 84 ? -1.213 -14.240 7.313 1.00 93.06 84 GLN A O 1
ATOM 655 N N . ARG A 1 85 ? -0.759 -12.091 6.890 1.00 90.81 85 ARG A N 1
ATOM 656 C CA . ARG A 1 85 ? -0.646 -11.720 8.303 1.00 90.81 85 ARG A CA 1
ATOM 657 C C . ARG A 1 85 ? -1.964 -11.238 8.869 1.00 90.81 85 ARG A C 1
ATOM 659 O O . ARG A 1 85 ? -2.760 -10.643 8.147 1.00 90.81 85 ARG A O 1
ATOM 666 N N . PHE A 1 86 ? -2.176 -11.476 10.156 1.00 92.56 86 PHE A N 1
ATOM 667 C CA . PHE A 1 86 ? -3.306 -10.906 10.874 1.00 92.56 86 PHE A CA 1
ATOM 668 C C . PHE A 1 86 ? -3.027 -10.793 12.371 1.00 92.56 86 PHE A C 1
ATOM 670 O O . PHE A 1 86 ? -2.232 -11.545 12.935 1.00 92.56 86 PHE A O 1
ATOM 677 N N . GLU A 1 87 ? -3.714 -9.871 13.027 1.00 92.62 87 GLU A N 1
ATOM 678 C CA . GLU A 1 87 ? -3.730 -9.743 14.479 1.00 92.62 87 GLU A CA 1
ATOM 679 C C . GLU A 1 87 ? -5.158 -9.852 15.013 1.00 92.62 87 GLU A C 1
ATOM 681 O O . GLU A 1 87 ? -6.131 -9.568 14.312 1.00 92.62 87 GLU A O 1
ATOM 686 N N . CYS A 1 88 ? -5.271 -10.289 16.265 1.00 92.50 88 CYS A N 1
ATOM 687 C CA . CYS A 1 88 ? -6.533 -10.303 16.985 1.00 92.50 88 CYS A CA 1
ATOM 688 C C . CYS A 1 88 ? -6.596 -9.063 17.869 1.00 92.50 88 CYS A C 1
ATOM 690 O O . CYS A 1 88 ? -5.668 -8.821 18.642 1.00 92.50 88 CYS A O 1
ATOM 692 N N . PHE A 1 89 ? -7.682 -8.305 17.787 1.00 91.81 89 PHE A N 1
ATOM 693 C CA . PHE A 1 89 ? -7.868 -7.102 18.591 1.00 91.81 89 PHE A CA 1
ATOM 694 C C . PHE A 1 89 ? -9.243 -7.098 19.254 1.00 91.81 89 PHE A C 1
ATOM 696 O O . PHE A 1 89 ? -10.188 -7.719 18.768 1.00 91.81 89 PHE A O 1
ATOM 703 N N . ASP A 1 90 ? -9.350 -6.408 20.386 1.00 93.19 90 ASP A N 1
ATOM 704 C CA . ASP A 1 90 ? -10.626 -6.184 21.056 1.00 93.19 90 ASP A CA 1
ATOM 705 C C . ASP A 1 90 ? -11.284 -4.918 20.482 1.00 93.19 90 ASP A C 1
ATOM 707 O O . ASP A 1 90 ? -10.752 -3.821 20.673 1.00 93.19 90 ASP A O 1
ATOM 711 N N . PRO A 1 91 ? -12.439 -5.029 19.800 1.00 88.88 91 PRO A N 1
ATOM 712 C CA . PRO A 1 91 ? -13.143 -3.870 19.257 1.00 88.88 91 PRO A CA 1
ATOM 713 C C . PRO A 1 91 ? -13.514 -2.822 20.311 1.00 88.88 91 PRO A C 1
ATOM 715 O O . PRO A 1 91 ? -13.595 -1.636 19.989 1.00 88.88 91 PRO A O 1
ATOM 718 N N . ALA A 1 92 ? -13.733 -3.228 21.568 1.00 91.06 92 ALA A N 1
ATOM 719 C CA . ALA A 1 92 ? -14.120 -2.311 22.637 1.00 91.06 92 ALA A CA 1
ATOM 720 C C . ALA A 1 92 ? -12.972 -1.374 23.041 1.00 91.06 92 ALA A C 1
ATOM 722 O O . ALA A 1 92 ? -13.209 -0.217 23.396 1.00 91.06 92 ALA A O 1
ATOM 723 N N . THR A 1 93 ? -11.731 -1.852 22.952 1.00 91.88 93 THR A N 1
ATOM 724 C CA . THR A 1 93 ? -10.522 -1.097 23.314 1.00 91.88 93 THR A CA 1
ATOM 725 C C . THR A 1 93 ? -9.709 -0.644 22.103 1.00 91.88 93 THR A C 1
ATOM 727 O O . THR A 1 93 ? -8.671 -0.001 22.265 1.00 91.88 93 THR A O 1
ATOM 730 N N . ASP A 1 94 ? -10.191 -0.914 20.886 1.00 89.56 94 ASP A N 1
ATOM 731 C CA . ASP A 1 94 ? -9.483 -0.562 19.662 1.00 89.56 94 ASP A CA 1
ATOM 732 C C . ASP A 1 94 ? -9.264 0.950 19.544 1.00 89.56 94 ASP A C 1
ATOM 734 O O . ASP A 1 94 ? -10.173 1.767 19.756 1.00 89.56 94 ASP A O 1
ATOM 738 N N . ARG A 1 95 ? -8.032 1.323 19.189 1.00 88.31 95 ARG A N 1
ATOM 739 C CA . ARG A 1 95 ? -7.614 2.726 19.074 1.00 88.31 95 ARG A CA 1
ATOM 740 C C . ARG A 1 95 ? -8.163 3.392 17.816 1.00 88.31 95 ARG A C 1
ATOM 742 O O . ARG A 1 95 ? -8.312 4.611 17.792 1.00 88.31 95 ARG A O 1
ATOM 749 N N . TYR A 1 96 ? -8.449 2.603 16.784 1.00 90.31 96 TYR A N 1
ATOM 750 C CA . TYR A 1 96 ? -8.983 3.091 15.521 1.00 90.31 96 TYR A CA 1
ATOM 751 C C . TYR A 1 96 ? -10.498 3.229 15.621 1.00 90.31 96 TYR A C 1
ATOM 753 O O . TYR A 1 96 ? -11.189 2.343 16.121 1.00 90.31 96 TYR A O 1
ATOM 761 N N . LYS A 1 97 ? -11.019 4.371 15.175 1.00 89.56 97 LYS A N 1
ATOM 762 C CA . LYS A 1 97 ? -12.445 4.692 15.245 1.00 89.56 97 LYS A CA 1
ATOM 763 C C . LYS A 1 97 ? -12.978 4.935 13.846 1.00 89.56 97 LYS A C 1
ATOM 765 O O . LYS A 1 97 ? -12.287 5.500 13.001 1.00 89.56 97 LYS A O 1
ATOM 770 N N . ALA A 1 98 ? -14.220 4.522 13.62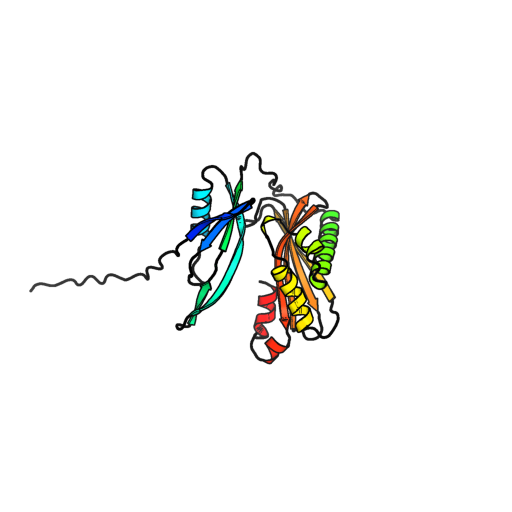9 1.00 92.69 98 ALA A N 1
ATOM 771 C CA . ALA A 1 98 ? -14.899 4.788 12.377 1.00 92.69 98 ALA A CA 1
ATOM 772 C C . ALA A 1 98 ? -15.051 6.288 12.139 1.00 92.69 98 ALA A C 1
ATOM 774 O O . ALA A 1 98 ? -15.421 7.042 13.041 1.00 92.69 98 ALA A O 1
ATOM 775 N N . ALA A 1 99 ? -14.768 6.706 10.909 1.00 94.75 99 ALA A N 1
ATOM 776 C CA . ALA A 1 99 ? -15.070 8.055 10.468 1.00 94.75 99 ALA A CA 1
ATOM 777 C C . ALA A 1 99 ? -16.593 8.206 10.298 1.00 94.75 99 ALA A C 1
ATOM 779 O O . ALA A 1 99 ? -17.235 7.263 9.818 1.00 94.75 99 ALA A O 1
ATOM 780 N N . PRO A 1 100 ? -17.190 9.358 10.654 1.00 95.62 100 PRO A N 1
ATOM 781 C CA . PRO A 1 100 ? -18.579 9.653 10.316 1.00 95.62 100 PRO A CA 1
ATOM 782 C C . PRO A 1 100 ? -18.821 9.513 8.810 1.00 95.62 100 PRO A C 1
ATOM 784 O O . PRO A 1 100 ? -17.961 9.876 8.008 1.00 95.62 100 PRO A O 1
ATOM 787 N N . ALA A 1 101 ? -19.986 8.996 8.415 1.00 94.19 101 ALA A N 1
ATOM 788 C CA . ALA A 1 101 ? -20.298 8.766 7.003 1.00 94.19 101 ALA A CA 1
ATOM 789 C C . ALA A 1 101 ? -20.274 10.066 6.176 1.00 94.19 101 ALA A C 1
ATOM 791 O O . ALA A 1 101 ? -19.850 10.058 5.023 1.00 94.19 101 ALA A O 1
ATOM 792 N N . ASP A 1 102 ? -20.673 11.179 6.790 1.00 95.81 102 ASP A N 1
ATOM 793 C CA . ASP A 1 102 ? -20.725 12.524 6.219 1.00 95.81 102 ASP A CA 1
ATOM 794 C C . ASP A 1 102 ? -19.417 13.315 6.370 1.00 95.81 102 ASP A C 1
ATOM 796 O O . ASP A 1 102 ? -19.337 14.456 5.910 1.00 95.81 102 ASP A O 1
ATOM 800 N N . TRP A 1 103 ? -18.376 12.734 6.979 1.00 96.56 103 TRP A N 1
ATOM 801 C CA . TRP A 1 103 ? -17.086 13.405 7.085 1.00 96.56 103 TRP A CA 1
ATOM 802 C C . TRP A 1 103 ? -16.514 13.696 5.696 1.00 96.56 103 TRP A C 1
ATOM 804 O O . TRP A 1 103 ? -16.491 12.829 4.820 1.00 96.56 103 TRP A O 1
ATOM 814 N N . GLN A 1 104 ? -15.999 14.911 5.522 1.00 97.31 104 GLN A N 1
ATOM 815 C CA . GLN A 1 104 ? -15.336 15.358 4.304 1.00 97.31 104 GLN A CA 1
ATOM 816 C C . GLN A 1 104 ? -13.978 15.983 4.644 1.00 97.31 104 GLN A C 1
ATOM 818 O O . GLN A 1 104 ? -13.853 16.652 5.675 1.00 97.31 104 GLN A O 1
ATOM 823 N N . PRO A 1 105 ? -12.964 15.822 3.776 1.00 97.19 105 PRO A N 1
ATOM 824 C CA . PRO A 1 105 ? -11.661 16.435 3.984 1.00 97.19 105 PRO A CA 1
ATOM 825 C C . PRO A 1 105 ? -11.763 17.957 3.872 1.00 97.19 105 PRO A C 1
ATOM 827 O O . PRO A 1 105 ? -12.283 18.498 2.888 1.00 97.19 105 PRO A O 1
ATOM 830 N N . SER A 1 106 ? -11.200 18.658 4.851 1.00 97.50 106 SER A N 1
ATOM 831 C CA . SER A 1 106 ? -11.031 20.107 4.774 1.00 97.50 106 SER A CA 1
ATOM 832 C C . SER A 1 106 ? -9.982 20.495 3.722 1.00 97.50 106 SER A C 1
ATOM 834 O O . SER A 1 106 ? -9.227 19.662 3.212 1.00 97.50 106 SER A O 1
ATOM 836 N N . VAL A 1 107 ? -9.893 21.791 3.408 1.00 97.38 107 VAL A N 1
ATOM 837 C CA . VAL A 1 107 ? -8.803 22.325 2.570 1.00 97.38 107 VAL A CA 1
ATOM 838 C C . VAL A 1 107 ? -7.438 22.025 3.200 1.00 97.38 107 VAL A C 1
ATOM 840 O O . VAL A 1 107 ? -6.510 21.644 2.488 1.00 97.38 107 VAL A O 1
ATOM 843 N N . GLN A 1 108 ? -7.334 22.119 4.530 1.00 97.81 108 GLN A N 1
ATOM 844 C CA . GLN A 1 108 ? -6.100 21.815 5.250 1.00 97.81 108 GLN A CA 1
ATOM 845 C C . GLN A 1 108 ? -5.739 20.329 5.161 1.00 97.81 108 GLN A C 1
ATOM 847 O O . GLN A 1 108 ? -4.585 20.007 4.903 1.00 97.81 108 GLN A O 1
ATOM 852 N N . ASP A 1 109 ? -6.717 19.422 5.279 1.00 98.00 109 ASP A N 1
ATOM 853 C CA . ASP A 1 109 ? -6.455 17.981 5.151 1.00 98.00 109 ASP A CA 1
ATOM 854 C C . ASP A 1 109 ? -5.867 17.636 3.777 1.00 98.00 109 ASP A C 1
ATOM 856 O O . ASP A 1 109 ? -4.959 16.815 3.669 1.00 98.00 109 ASP A O 1
ATOM 860 N N . ARG A 1 110 ? -6.347 18.295 2.715 1.00 97.88 110 ARG A N 1
ATOM 861 C CA . ARG A 1 110 ? -5.818 18.109 1.356 1.00 97.88 110 ARG A CA 1
ATOM 862 C C . ARG A 1 110 ? -4.377 18.603 1.240 1.00 97.88 110 ARG A C 1
ATOM 864 O O . ARG A 1 110 ? -3.555 17.904 0.655 1.00 97.88 110 ARG A O 1
ATOM 871 N N . ALA A 1 111 ? -4.070 19.773 1.800 1.00 97.75 111 ALA A N 1
ATOM 872 C CA . ALA A 1 111 ? -2.716 20.322 1.792 1.00 97.75 111 ALA A CA 1
ATOM 873 C C . ALA A 1 111 ? -1.739 19.445 2.595 1.00 97.75 111 ALA A C 1
ATOM 875 O O . ALA A 1 111 ? -0.667 19.097 2.096 1.00 97.75 111 ALA A O 1
ATOM 876 N N . ASP A 1 112 ? -2.134 19.025 3.799 1.00 98.31 112 ASP A N 1
ATOM 877 C CA . ASP A 1 112 ? -1.305 18.180 4.659 1.00 98.31 112 ASP A CA 1
ATOM 878 C C . ASP A 1 112 ? -1.066 16.799 4.042 1.00 98.31 112 ASP A C 1
ATOM 880 O O . ASP A 1 112 ? 0.047 16.275 4.124 1.00 98.31 112 ASP A O 1
ATOM 884 N N . LEU A 1 113 ? -2.091 16.218 3.404 1.00 98.31 113 LEU A N 1
ATOM 885 C CA . LEU A 1 113 ? -1.977 14.950 2.690 1.00 98.31 113 LEU A CA 1
ATOM 886 C C . LEU A 1 113 ? -0.946 15.043 1.561 1.00 98.31 113 LEU A C 1
ATOM 888 O O . LEU A 1 113 ? -0.078 14.177 1.470 1.00 98.31 113 LEU A O 1
ATOM 892 N N . ILE A 1 114 ? -1.015 16.079 0.719 1.00 98.00 114 ILE A N 1
ATOM 893 C CA . ILE A 1 114 ? -0.038 16.272 -0.363 1.00 98.00 114 ILE A CA 1
ATOM 894 C C . ILE A 1 114 ? 1.368 16.398 0.218 1.00 98.00 114 ILE A C 1
ATOM 896 O O . ILE A 1 114 ? 2.243 15.624 -0.158 1.00 98.00 114 ILE A O 1
ATOM 900 N N . ALA A 1 115 ? 1.570 17.271 1.208 1.00 98.19 115 ALA A N 1
ATOM 901 C CA . ALA A 1 115 ? 2.878 17.444 1.836 1.00 98.19 115 ALA A CA 1
ATOM 902 C C . ALA A 1 115 ? 3.398 16.146 2.483 1.00 98.19 115 ALA A C 1
ATOM 904 O O . ALA A 1 115 ? 4.600 15.873 2.477 1.00 98.19 115 ALA A O 1
ATOM 905 N N . PHE A 1 116 ? 2.514 15.333 3.068 1.00 98.62 116 PHE A N 1
ATOM 906 C CA . PHE A 1 116 ? 2.861 14.016 3.598 1.00 98.62 116 PHE A CA 1
ATOM 907 C C . PHE A 1 116 ? 3.308 13.060 2.487 1.00 98.62 116 PHE A C 1
ATOM 909 O O . PHE A 1 116 ? 4.382 12.464 2.593 1.00 98.62 116 PHE A O 1
ATOM 916 N N . VAL A 1 117 ? 2.537 12.947 1.405 1.00 98.38 117 VAL A N 1
ATOM 917 C CA . VAL A 1 117 ? 2.864 12.055 0.286 1.00 98.38 117 VAL A CA 1
ATOM 918 C C . VAL A 1 117 ? 4.135 12.502 -0.436 1.00 98.38 117 VAL A C 1
ATOM 920 O O . VAL A 1 117 ? 4.954 11.660 -0.790 1.00 98.38 117 VAL A O 1
ATOM 923 N N . GLU A 1 118 ? 4.378 13.803 -0.583 1.00 98.25 118 GLU A N 1
ATOM 924 C CA . GLU A 1 118 ? 5.615 14.322 -1.175 1.00 98.25 118 GLU A CA 1
ATOM 925 C C . GLU A 1 118 ? 6.861 13.893 -0.391 1.00 98.25 118 GLU A C 1
ATOM 927 O O . GLU A 1 118 ? 7.865 13.478 -0.982 1.00 98.25 118 GLU A O 1
ATOM 932 N N . ARG A 1 119 ? 6.800 13.932 0.949 1.00 98.25 119 ARG A N 1
ATOM 933 C CA . ARG A 1 119 ? 7.886 13.428 1.806 1.00 98.25 119 ARG A CA 1
ATOM 934 C C . ARG A 1 119 ? 8.087 11.927 1.625 1.00 98.25 119 ARG A C 1
ATOM 936 O O . ARG A 1 119 ? 9.227 11.480 1.504 1.00 98.25 119 ARG A O 1
ATOM 943 N N . PHE A 1 120 ? 6.997 11.164 1.556 1.00 97.75 120 PHE A N 1
ATOM 944 C CA . PHE A 1 120 ? 7.052 9.719 1.341 1.00 97.75 120 PHE A CA 1
ATOM 945 C C . PHE A 1 120 ? 7.665 9.355 -0.020 1.00 97.75 120 PHE A C 1
ATOM 947 O O . PHE A 1 120 ? 8.549 8.498 -0.104 1.00 97.75 120 PHE A O 1
ATOM 954 N N . MET A 1 121 ? 7.246 10.038 -1.086 1.00 97.19 121 MET A N 1
ATOM 955 C CA . MET A 1 121 ? 7.779 9.841 -2.435 1.00 97.19 121 MET A CA 1
ATOM 956 C C . MET A 1 121 ? 9.242 10.269 -2.531 1.00 97.19 121 MET A C 1
ATOM 958 O O . MET A 1 121 ? 10.053 9.559 -3.118 1.00 97.19 121 MET A O 1
ATOM 962 N N . THR A 1 122 ? 9.624 11.358 -1.863 1.00 96.31 122 THR A N 1
ATOM 963 C CA . THR A 1 122 ? 11.030 11.772 -1.760 1.00 96.31 122 THR A CA 1
ATOM 964 C C . THR A 1 122 ? 11.885 10.708 -1.065 1.00 96.31 122 THR A C 1
ATOM 966 O O . THR A 1 122 ? 12.987 10.406 -1.529 1.00 96.31 122 THR A O 1
ATOM 969 N N . ALA A 1 123 ? 11.397 10.118 0.032 1.00 96.25 123 ALA A N 1
ATOM 970 C CA . ALA A 1 123 ? 12.087 9.02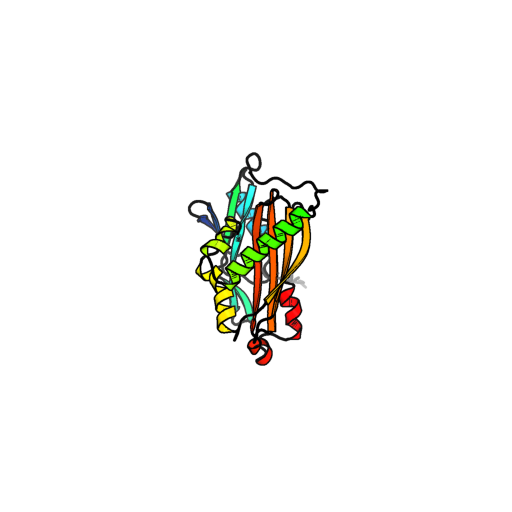3 0.713 1.00 96.25 123 ALA A CA 1
ATOM 971 C C . ALA A 1 123 ? 12.190 7.777 -0.185 1.00 96.25 123 ALA A C 1
ATOM 973 O O . ALA A 1 123 ? 13.245 7.142 -0.245 1.00 96.25 123 ALA A O 1
ATOM 974 N N . THR A 1 124 ? 11.129 7.470 -0.939 1.00 93.75 124 THR A N 1
ATOM 975 C CA . THR A 1 124 ? 11.095 6.372 -1.917 1.00 93.75 124 THR A CA 1
ATOM 976 C C . THR A 1 124 ? 12.138 6.568 -3.019 1.00 93.75 124 THR A C 1
ATOM 978 O O . THR A 1 124 ? 12.966 5.688 -3.243 1.00 93.75 124 THR A O 1
ATOM 981 N N . ASP A 1 125 ? 12.178 7.728 -3.670 1.00 91.38 125 ASP A N 1
ATOM 982 C CA . ASP A 1 125 ? 13.124 8.010 -4.758 1.00 91.38 125 ASP A CA 1
ATOM 983 C C . ASP A 1 125 ? 14.585 8.004 -4.284 1.00 91.38 125 ASP A C 1
ATOM 985 O O . ASP A 1 125 ? 15.494 7.608 -5.018 1.00 91.38 125 ASP A O 1
ATOM 989 N N . LYS A 1 126 ? 14.832 8.409 -3.033 1.00 92.00 126 LYS A N 1
ATOM 990 C CA . LYS A 1 126 ? 16.171 8.383 -2.425 1.00 92.00 126 LYS A CA 1
ATOM 991 C C . LYS A 1 126 ? 16.571 7.004 -1.898 1.00 92.00 126 LYS A C 1
ATOM 993 O O . LYS A 1 126 ? 17.760 6.773 -1.675 1.00 92.00 126 LYS A O 1
ATOM 998 N N . GLY A 1 127 ? 15.619 6.086 -1.727 1.00 92.56 127 GLY A N 1
ATOM 999 C CA . GLY A 1 127 ? 15.838 4.803 -1.055 1.00 92.56 127 GLY A CA 1
ATOM 1000 C C . GLY A 1 127 ? 16.049 4.945 0.454 1.00 92.56 127 GLY A C 1
ATOM 1001 O O . GLY A 1 127 ? 16.658 4.071 1.071 1.00 92.56 127 GLY A O 1
ATOM 1002 N N . ASP A 1 128 ? 15.556 6.037 1.046 1.00 95.25 128 ASP A N 1
ATOM 1003 C CA . ASP A 1 128 ? 15.624 6.316 2.481 1.00 95.25 128 ASP A CA 1
ATOM 1004 C C . ASP A 1 128 ? 14.593 5.463 3.231 1.00 95.25 128 ASP A C 1
ATOM 1006 O O . ASP A 1 128 ? 13.455 5.867 3.477 1.00 95.25 128 ASP A O 1
ATOM 1010 N N . ALA A 1 129 ? 15.010 4.239 3.551 1.00 92.94 129 ALA A N 1
ATOM 1011 C CA . ALA A 1 129 ? 14.196 3.268 4.269 1.00 92.94 129 ALA A CA 1
ATOM 1012 C C . ALA A 1 129 ? 13.816 3.749 5.674 1.00 92.94 129 ALA A C 1
ATOM 1014 O O . ALA A 1 129 ? 12.707 3.479 6.120 1.00 92.94 129 ALA A O 1
ATOM 1015 N N . THR A 1 130 ? 14.702 4.478 6.357 1.00 93.50 130 THR A N 1
ATOM 1016 C CA . THR A 1 130 ? 14.459 4.950 7.726 1.00 93.50 130 THR A CA 1
ATOM 1017 C C . THR A 1 130 ? 13.287 5.920 7.761 1.00 93.50 130 THR A C 1
ATOM 1019 O O . THR A 1 130 ? 12.353 5.720 8.534 1.00 93.50 130 THR A O 1
ATOM 1022 N N . THR A 1 131 ? 13.304 6.936 6.895 1.00 95.06 131 THR A N 1
ATOM 1023 C CA . THR A 1 131 ? 12.217 7.920 6.832 1.00 95.06 131 THR A CA 1
ATOM 1024 C C . THR A 1 131 ? 10.954 7.302 6.245 1.00 95.06 131 THR A C 1
ATOM 1026 O O . THR A 1 131 ? 9.880 7.414 6.829 1.00 95.06 131 THR A O 1
ATOM 1029 N N . GLY A 1 132 ? 11.067 6.632 5.097 1.00 94.31 132 GLY A N 1
ATOM 1030 C CA . GLY A 1 132 ? 9.899 6.182 4.347 1.00 94.31 132 GLY A CA 1
ATOM 1031 C C . GLY A 1 132 ? 9.119 5.063 5.034 1.00 94.31 132 GLY A C 1
ATOM 1032 O O . GLY A 1 132 ? 7.895 5.141 5.117 1.00 94.31 132 GLY A O 1
ATOM 1033 N N . MET A 1 133 ? 9.802 4.061 5.598 1.00 93.81 133 MET A N 1
ATOM 1034 C CA . MET A 1 133 ? 9.122 2.965 6.300 1.00 93.81 133 MET A CA 1
ATOM 1035 C C . MET A 1 133 ? 8.448 3.436 7.594 1.00 93.81 133 MET A C 1
ATOM 1037 O O . MET A 1 133 ? 7.412 2.893 7.963 1.00 93.81 133 MET A O 1
ATOM 1041 N N . ALA A 1 134 ? 8.981 4.467 8.260 1.00 94.69 134 ALA A N 1
ATOM 1042 C CA . ALA A 1 134 ? 8.365 5.053 9.453 1.00 94.69 134 ALA A CA 1
ATOM 1043 C C . ALA A 1 134 ? 7.052 5.805 9.161 1.00 94.69 134 ALA A C 1
ATOM 1045 O O . ALA A 1 134 ? 6.323 6.132 10.090 1.00 94.69 134 ALA A O 1
ATOM 1046 N N . MET A 1 135 ? 6.743 6.079 7.890 1.00 97.06 135 MET A N 1
ATOM 1047 C CA . MET A 1 135 ? 5.492 6.712 7.454 1.00 97.06 135 MET A CA 1
ATOM 1048 C C . MET A 1 135 ? 4.420 5.691 7.047 1.00 97.06 135 MET A C 1
ATOM 1050 O O . MET A 1 135 ? 3.315 6.075 6.665 1.00 97.06 135 MET A O 1
ATOM 1054 N N . MET A 1 136 ? 4.739 4.398 7.075 1.00 94.56 136 MET A N 1
ATOM 1055 C CA . MET A 1 136 ? 3.816 3.325 6.715 1.00 94.56 136 MET A CA 1
ATOM 1056 C C . MET A 1 136 ? 3.099 2.793 7.949 1.00 94.56 136 MET A C 1
ATOM 1058 O O . MET A 1 136 ? 3.643 2.817 9.054 1.00 94.56 136 MET A O 1
ATOM 1062 N N . GLU A 1 137 ? 1.890 2.269 7.763 1.00 91.00 137 GLU A N 1
ATOM 1063 C CA . GLU A 1 137 ? 1.230 1.518 8.824 1.00 91.00 137 GLU A CA 1
ATOM 1064 C C . GLU A 1 137 ? 2.114 0.343 9.245 1.00 91.00 137 GLU A C 1
ATOM 1066 O O . GLU A 1 137 ? 2.637 -0.407 8.414 1.00 91.00 137 GLU A O 1
ATOM 1071 N N . SER A 1 138 ? 2.264 0.163 10.557 1.00 84.12 138 SER A N 1
ATOM 1072 C CA . SER A 1 138 ? 3.126 -0.880 11.114 1.00 84.12 138 SER A CA 1
ATOM 1073 C C . SER A 1 138 ? 2.729 -2.274 10.650 1.00 84.12 138 SER A C 1
ATOM 1075 O O . SER A 1 138 ? 3.589 -3.142 10.606 1.00 84.12 138 SER A O 1
ATOM 1077 N N . ILE A 1 139 ? 1.463 -2.474 10.278 1.00 80.56 139 ILE A N 1
ATOM 1078 C CA . ILE A 1 139 ? 0.907 -3.744 9.820 1.00 80.56 139 ILE A CA 1
ATOM 1079 C C . ILE A 1 139 ? 1.374 -4.153 8.410 1.00 80.56 139 ILE A C 1
ATOM 1081 O O . ILE A 1 139 ? 1.239 -5.315 8.014 1.00 80.56 139 ILE A O 1
ATOM 1085 N N . LEU A 1 140 ? 1.958 -3.214 7.656 1.00 81.88 140 LEU A N 1
ATOM 1086 C CA . LEU A 1 140 ? 2.503 -3.475 6.326 1.00 81.88 140 LEU A CA 1
ATOM 1087 C C . LEU A 1 140 ? 3.891 -4.099 6.356 1.00 81.88 140 LEU A C 1
ATOM 1089 O O . LEU A 1 140 ? 4.275 -4.701 5.370 1.00 81.88 140 LEU A O 1
ATOM 1093 N N . GLU A 1 141 ? 4.653 -3.962 7.442 1.00 76.25 141 GLU A N 1
ATOM 1094 C CA . GLU A 1 141 ? 5.904 -4.704 7.699 1.00 76.25 141 GLU A CA 1
ATOM 1095 C C . GLU A 1 141 ? 6.794 -4.959 6.478 1.00 76.25 141 GLU A C 1
ATOM 1097 O O . GLU A 1 141 ? 7.188 -6.086 6.170 1.00 76.25 141 GLU A O 1
ATOM 1102 N N . ILE A 1 142 ? 7.108 -3.880 5.768 1.00 81.75 142 ILE A N 1
ATOM 1103 C CA . ILE A 1 142 ? 8.046 -3.904 4.653 1.00 81.75 142 ILE A CA 1
ATOM 1104 C C . ILE A 1 142 ? 9.465 -4.049 5.208 1.00 81.75 142 ILE A C 1
ATOM 1106 O O . ILE A 1 142 ? 9.851 -3.368 6.154 1.00 81.75 142 ILE A O 1
ATOM 1110 N N . THR A 1 143 ? 10.257 -4.945 4.636 1.00 86.00 143 THR A N 1
ATOM 1111 C CA . THR A 1 143 ? 11.682 -5.082 4.939 1.00 86.00 143 THR A CA 1
ATOM 1112 C C . THR A 1 143 ? 12.483 -4.024 4.181 1.00 86.00 143 THR A C 1
ATOM 1114 O O . THR A 1 143 ? 12.080 -3.554 3.118 1.00 86.00 143 THR A O 1
ATOM 1117 N N . GLN A 1 144 ? 13.668 -3.655 4.671 1.00 88.75 144 GLN A N 1
ATOM 1118 C CA . GLN A 1 144 ? 14.485 -2.677 3.946 1.00 88.75 144 GLN A CA 1
ATOM 1119 C C . GLN A 1 144 ? 14.866 -3.106 2.510 1.00 88.75 144 GLN A C 1
ATOM 1121 O O . GLN A 1 144 ? 14.916 -2.233 1.641 1.00 88.75 144 GLN A O 1
ATOM 1126 N N . PRO A 1 145 ? 15.164 -4.392 2.217 1.00 87.94 145 PRO A N 1
ATOM 1127 C CA . PRO A 1 145 ? 15.363 -4.838 0.839 1.00 87.94 145 PRO A CA 1
ATOM 1128 C C . PRO A 1 145 ? 14.133 -4.615 -0.047 1.00 87.94 145 PRO A C 1
ATOM 1130 O O . PRO A 1 145 ? 14.281 -4.046 -1.124 1.00 87.94 145 PRO A O 1
ATOM 1133 N N . GLU A 1 146 ? 12.934 -4.978 0.420 1.00 86.19 146 GLU A N 1
ATOM 1134 C CA . GLU A 1 146 ? 11.683 -4.747 -0.320 1.00 86.19 146 GLU A CA 1
ATOM 1135 C C . GLU A 1 146 ? 11.424 -3.252 -0.544 1.00 86.19 146 GLU A C 1
ATOM 1137 O O . GLU A 1 146 ? 11.057 -2.843 -1.643 1.00 86.19 146 GLU A O 1
ATOM 1142 N N . TRP A 1 147 ? 11.668 -2.415 0.470 1.00 89.00 147 TRP A N 1
ATOM 1143 C CA . TRP A 1 147 ? 11.558 -0.960 0.345 1.00 89.00 147 TRP A CA 1
ATOM 1144 C C . TRP A 1 147 ? 12.437 -0.423 -0.790 1.00 89.00 147 TRP A C 1
ATOM 1146 O O . TRP A 1 147 ? 11.990 0.357 -1.635 1.00 89.00 147 TRP A O 1
ATOM 1156 N N . ARG A 1 148 ? 13.698 -0.865 -0.823 1.00 89.88 148 ARG A N 1
ATOM 1157 C CA . ARG A 1 148 ? 14.693 -0.399 -1.792 1.00 89.88 148 ARG A CA 1
ATOM 1158 C C . ARG A 1 148 ? 14.493 -0.960 -3.198 1.00 89.88 148 ARG A C 1
ATOM 1160 O O . ARG A 1 148 ? 15.147 -0.450 -4.104 1.00 89.88 148 ARG A O 1
ATOM 1167 N N . ASP A 1 149 ? 13.617 -1.945 -3.412 1.00 88.44 149 ASP A N 1
ATOM 1168 C CA . ASP A 1 149 ? 13.399 -2.549 -4.735 1.00 88.44 149 ASP A CA 1
ATOM 1169 C C . ASP A 1 149 ? 12.968 -1.504 -5.774 1.00 88.44 149 ASP A C 1
ATOM 1171 O O . ASP A 1 149 ? 13.533 -1.428 -6.862 1.00 88.44 149 ASP A O 1
ATOM 1175 N N . THR A 1 150 ? 12.050 -0.604 -5.414 1.00 86.00 150 THR A N 1
ATOM 1176 C CA . THR A 1 150 ? 11.611 0.467 -6.323 1.00 86.00 150 THR A CA 1
ATOM 1177 C C . THR A 1 150 ? 12.745 1.426 -6.667 1.00 86.00 150 THR A C 1
ATOM 1179 O O . THR A 1 150 ? 12.966 1.708 -7.841 1.00 86.00 150 THR A O 1
ATOM 1182 N N . THR A 1 151 ? 13.503 1.900 -5.673 1.00 89.00 151 THR A N 1
ATOM 1183 C CA . THR A 1 151 ? 14.652 2.787 -5.911 1.00 89.00 151 THR A CA 1
ATOM 1184 C C . THR A 1 151 ? 15.720 2.102 -6.754 1.00 89.00 151 THR A C 1
ATOM 1186 O O . THR A 1 151 ? 16.316 2.728 -7.628 1.00 89.00 151 THR A O 1
ATOM 1189 N N . LYS A 1 152 ? 15.975 0.817 -6.492 1.00 90.75 152 LYS A N 1
ATOM 1190 C CA . LYS A 1 152 ? 16.917 0.000 -7.251 1.00 90.75 152 LYS A CA 1
ATOM 1191 C C . LYS A 1 152 ? 16.487 -0.074 -8.716 1.00 90.75 152 LYS A C 1
ATOM 1193 O O . LYS A 1 152 ? 17.271 0.323 -9.570 1.00 90.75 152 LYS A O 1
ATOM 1198 N N . ARG A 1 153 ? 15.232 -0.444 -8.998 1.00 87.69 153 ARG A N 1
ATOM 1199 C CA . ARG A 1 153 ? 14.678 -0.475 -10.365 1.00 87.69 153 ARG A CA 1
ATOM 1200 C C . ARG A 1 153 ? 14.738 0.884 -11.053 1.00 87.69 153 ARG A C 1
ATOM 1202 O O . ARG A 1 153 ? 15.113 0.955 -12.220 1.00 87.69 153 ARG A O 1
ATOM 1209 N N . LEU A 1 154 ? 14.401 1.964 -10.340 1.00 88.69 154 LEU A N 1
ATOM 1210 C CA . LEU A 1 154 ? 14.531 3.324 -10.868 1.00 88.69 154 LEU A CA 1
ATOM 1211 C C . LEU A 1 154 ? 15.977 3.593 -11.295 1.00 88.69 154 LEU A C 1
ATOM 1213 O O . LEU A 1 154 ? 16.190 4.006 -12.426 1.00 88.69 154 LEU A O 1
ATOM 1217 N N . ARG A 1 155 ? 16.967 3.313 -10.437 1.00 90.19 155 ARG A N 1
ATOM 1218 C CA . ARG A 1 155 ? 18.395 3.531 -10.737 1.00 90.19 155 ARG A CA 1
ATOM 1219 C C . ARG A 1 155 ? 18.927 2.640 -11.857 1.00 90.19 155 ARG A C 1
ATOM 1221 O O . ARG A 1 155 ? 19.751 3.100 -12.636 1.00 90.19 155 ARG A O 1
ATOM 1228 N N . GLU A 1 156 ? 18.484 1.389 -11.924 1.00 92.69 156 GLU A N 1
ATOM 1229 C CA . GLU A 1 156 ? 18.902 0.432 -12.955 1.00 92.69 156 GLU A CA 1
ATOM 1230 C C . GLU A 1 156 ? 18.413 0.834 -14.349 1.00 92.69 156 GLU A C 1
ATOM 1232 O O . GLU A 1 156 ? 19.104 0.597 -15.339 1.00 92.69 156 GLU A O 1
ATOM 1237 N N . HIS A 1 157 ? 17.232 1.451 -14.431 1.00 91.69 157 HIS A N 1
ATOM 1238 C CA . HIS A 1 157 ? 16.564 1.693 -15.707 1.00 91.69 157 HIS A CA 1
ATOM 1239 C C . HIS A 1 157 ? 16.458 3.162 -16.115 1.00 91.69 157 HIS A C 1
ATOM 1241 O O . HIS A 1 157 ? 16.205 3.422 -17.289 1.00 91.69 157 HIS A O 1
ATOM 1247 N N . THR A 1 158 ? 16.696 4.119 -15.216 1.00 88.19 158 THR A N 1
ATOM 1248 C CA . THR A 1 158 ? 16.814 5.538 -15.578 1.00 88.19 158 THR A CA 1
ATOM 1249 C C . THR A 1 158 ? 18.245 5.905 -15.968 1.00 88.19 158 THR A C 1
ATOM 1251 O O . THR A 1 158 ? 19.212 5.353 -15.452 1.00 88.19 158 THR A O 1
ATOM 1254 N N . SER A 1 159 ? 18.407 6.893 -16.850 1.00 85.75 159 SER A N 1
ATOM 1255 C CA . SER A 1 159 ? 19.715 7.511 -17.135 1.00 85.75 159 SER A CA 1
ATOM 1256 C C . SER A 1 159 ? 19.879 8.912 -16.552 1.00 85.75 159 SER A C 1
ATOM 1258 O O . SER A 1 159 ? 20.833 9.606 -16.894 1.00 85.75 159 SER A O 1
ATOM 1260 N N . GLY A 1 160 ? 18.941 9.363 -15.723 1.00 87.38 160 GLY A N 1
ATOM 1261 C CA . GLY A 1 160 ? 18.977 10.705 -15.157 1.00 87.38 160 GLY A CA 1
ATOM 1262 C C . GLY A 1 160 ? 17.859 10.966 -14.149 1.00 87.38 160 GLY A C 1
ATOM 1263 O O . GLY A 1 160 ? 17.075 10.063 -13.839 1.00 87.38 160 GLY A O 1
ATOM 1264 N N . PRO A 1 161 ? 17.782 12.199 -13.624 1.00 88.06 161 PRO A N 1
ATOM 1265 C CA . PRO A 1 161 ? 16.704 12.591 -12.730 1.00 88.06 161 PRO A CA 1
ATOM 1266 C C . PRO A 1 161 ? 15.361 12.562 -13.466 1.00 88.06 161 PRO A C 1
ATOM 1268 O O . PRO A 1 161 ? 15.284 12.838 -14.664 1.00 88.06 161 PRO A O 1
ATOM 1271 N N . GLY A 1 162 ? 14.304 12.250 -12.727 1.00 90.56 162 GLY A N 1
ATOM 1272 C CA . GLY A 1 162 ? 12.929 12.395 -13.184 1.00 90.56 162 GLY A CA 1
ATOM 1273 C C . GLY A 1 162 ? 12.145 13.340 -12.293 1.00 90.56 162 GLY A C 1
ATOM 1274 O O . GLY A 1 162 ? 12.687 13.979 -11.390 1.00 90.56 162 GLY A O 1
ATOM 1275 N N . ARG A 1 163 ? 10.852 13.429 -12.574 1.00 94.56 163 ARG A N 1
ATOM 1276 C CA . ARG A 1 163 ? 9.880 14.180 -11.781 1.00 94.56 163 ARG A CA 1
ATOM 1277 C C . ARG A 1 163 ? 8.595 13.385 -11.679 1.00 94.56 163 ARG A C 1
ATOM 1279 O O . ARG A 1 163 ? 8.251 12.668 -12.615 1.00 94.56 163 ARG A O 1
ATOM 1286 N N . TRP A 1 164 ? 7.865 13.570 -10.596 1.00 95.56 164 TRP A N 1
ATOM 1287 C CA . TRP A 1 164 ? 6.526 13.025 -10.433 1.00 95.56 164 TRP A CA 1
ATOM 1288 C C . TRP A 1 164 ? 5.546 14.120 -10.041 1.00 95.56 164 TRP A C 1
ATOM 1290 O O . TRP A 1 164 ? 5.926 15.211 -9.616 1.00 95.56 164 TRP A O 1
ATOM 1300 N N . SER A 1 165 ? 4.275 13.816 -10.242 1.00 96.81 165 SER A N 1
ATOM 1301 C CA . SER A 1 165 ? 3.136 14.614 -9.826 1.00 96.81 165 SER A CA 1
ATOM 1302 C C . SER A 1 165 ? 2.177 13.738 -9.032 1.00 96.81 165 SER A C 1
ATOM 1304 O O . SER A 1 165 ? 2.173 12.512 -9.180 1.00 96.81 165 SER A O 1
ATOM 1306 N N . LEU A 1 166 ? 1.400 14.378 -8.164 1.00 97.31 166 LEU A N 1
ATOM 1307 C CA . LEU A 1 166 ? 0.431 13.720 -7.301 1.00 97.31 166 LEU A CA 1
ATOM 1308 C C . LEU A 1 166 ? -0.975 14.174 -7.676 1.00 97.31 166 LEU A C 1
ATOM 1310 O O . LEU A 1 166 ? -1.208 15.363 -7.895 1.00 97.31 166 LEU A O 1
ATOM 1314 N N . GLY A 1 167 ? -1.914 13.235 -7.694 1.00 96.56 167 GLY A N 1
ATOM 1315 C CA . GLY A 1 167 ? -3.337 13.516 -7.855 1.00 96.56 167 GLY A CA 1
ATOM 1316 C C . GLY A 1 167 ? -4.143 12.817 -6.771 1.00 96.56 167 GLY A C 1
ATOM 1317 O O . GLY A 1 167 ? -4.060 11.603 -6.633 1.00 96.56 167 GLY A O 1
ATOM 1318 N N . ILE A 1 168 ? -4.943 13.556 -6.000 1.00 97.38 168 ILE A N 1
ATOM 1319 C CA . ILE A 1 168 ? -5.896 12.937 -5.068 1.00 97.38 168 ILE A CA 1
ATOM 1320 C C . ILE A 1 168 ? -7.107 12.487 -5.883 1.00 97.38 168 ILE A C 1
ATOM 1322 O O . ILE A 1 168 ? -7.868 13.327 -6.362 1.00 97.38 168 ILE A O 1
ATOM 1326 N N . LEU A 1 169 ? -7.290 11.176 -6.022 1.00 95.94 169 LEU A N 1
ATOM 1327 C CA . LEU A 1 169 ? -8.422 10.598 -6.747 1.00 95.94 169 LEU A CA 1
ATOM 1328 C C . LEU A 1 169 ? -9.726 10.697 -5.960 1.00 95.94 169 LEU A C 1
ATOM 1330 O O . LEU A 1 169 ? -10.791 10.892 -6.538 1.00 95.94 169 LEU A O 1
ATOM 1334 N N . GLY A 1 170 ? -9.649 10.586 -4.638 1.00 96.88 170 GLY A N 1
ATOM 1335 C CA . GLY A 1 170 ? -10.826 10.656 -3.792 1.00 96.88 170 GLY A CA 1
ATOM 1336 C C . GLY A 1 170 ? -10.533 10.297 -2.348 1.00 96.88 170 GLY A C 1
ATOM 1337 O O . GLY A 1 170 ? -9.420 9.896 -1.998 1.00 96.88 170 GLY A O 1
ATOM 1338 N N . TRP A 1 171 ? -11.566 10.457 -1.527 1.00 97.81 171 TRP A N 1
ATOM 1339 C CA . TRP A 1 171 ? -11.584 10.054 -0.129 1.00 97.81 171 TRP A CA 1
ATOM 1340 C C . TRP A 1 171 ? -12.717 9.060 0.098 1.00 97.81 171 TRP A C 1
ATOM 1342 O O . TRP A 1 171 ? -13.775 9.183 -0.517 1.00 97.81 171 TRP A O 1
ATOM 1352 N N . ALA A 1 172 ? -12.497 8.105 0.993 1.00 97.50 172 ALA A N 1
ATOM 1353 C CA . ALA A 1 172 ? -13.498 7.142 1.424 1.00 97.50 172 ALA A CA 1
ATOM 1354 C C . ALA A 1 172 ? -13.484 7.018 2.951 1.00 97.50 172 ALA A C 1
ATOM 1356 O O . ALA A 1 172 ? -12.418 6.971 3.570 1.00 97.50 172 ALA A O 1
ATOM 1357 N N . ASN A 1 173 ? -14.672 6.946 3.549 1.00 97.56 173 ASN A N 1
ATOM 1358 C CA . ASN A 1 173 ? -14.846 6.693 4.975 1.00 97.56 173 ASN A CA 1
ATOM 1359 C C . ASN A 1 173 ? -15.157 5.213 5.180 1.00 97.56 173 ASN A C 1
ATOM 1361 O O . ASN A 1 173 ? -16.098 4.691 4.592 1.00 97.56 173 ASN A O 1
ATOM 1365 N N . ASN A 1 174 ? -14.374 4.565 6.036 1.00 94.75 174 ASN A N 1
ATOM 1366 C CA . ASN A 1 174 ? -14.478 3.154 6.402 1.00 94.75 174 ASN A CA 1
ATOM 1367 C C . ASN A 1 174 ? -14.589 2.206 5.187 1.00 94.75 174 ASN A C 1
ATOM 1369 O O . ASN A 1 174 ? -15.489 1.366 5.176 1.00 94.75 174 ASN A O 1
ATOM 1373 N N . PRO A 1 175 ? -13.734 2.347 4.151 1.00 93.69 175 PRO A N 1
ATOM 1374 C CA . PRO A 1 175 ? -13.767 1.442 3.007 1.00 93.69 175 PRO A CA 1
ATOM 1375 C C . PRO A 1 175 ? -13.571 -0.013 3.451 1.00 93.69 175 PRO A C 1
ATOM 1377 O O . PRO A 1 175 ? -12.787 -0.305 4.354 1.00 93.69 175 PRO A O 1
ATOM 1380 N N . GLU A 1 176 ? -14.280 -0.934 2.806 1.00 87.50 176 GLU A N 1
ATOM 1381 C CA . GLU A 1 176 ? -14.104 -2.362 3.059 1.00 87.50 176 GLU A CA 1
ATOM 1382 C C . GLU A 1 176 ? -12.689 -2.817 2.669 1.00 87.50 176 GLU A C 1
ATOM 1384 O O . GLU A 1 176 ? -12.074 -2.288 1.741 1.00 87.50 176 GLU A O 1
ATOM 1389 N N . GLY A 1 177 ? -12.158 -3.808 3.386 1.00 80.81 177 GLY A N 1
ATOM 1390 C CA . GLY A 1 177 ? -10.846 -4.391 3.097 1.00 80.81 177 GLY A CA 1
ATOM 1391 C C . GLY A 1 177 ? -9.634 -3.596 3.603 1.00 80.81 177 GLY A C 1
ATOM 1392 O O . GLY A 1 177 ? -8.508 -4.054 3.411 1.00 80.81 177 GLY A O 1
ATOM 1393 N N . THR A 1 178 ? -9.811 -2.450 4.272 1.00 88.81 178 THR A N 1
ATOM 1394 C CA . THR A 1 178 ? -8.698 -1.775 4.962 1.00 88.81 178 THR A CA 1
ATOM 1395 C C . THR A 1 178 ? -8.384 -2.399 6.317 1.00 88.81 178 THR A C 1
ATOM 1397 O O . THR A 1 178 ? -9.225 -3.029 6.957 1.00 88.81 178 THR A O 1
ATOM 1400 N N . SER A 1 179 ? -7.151 -2.188 6.786 1.00 84.69 179 SER A N 1
ATOM 1401 C CA . SER A 1 179 ? -6.650 -2.712 8.063 1.00 84.69 179 SER A CA 1
ATOM 1402 C C . SER A 1 179 ? -7.497 -2.271 9.269 1.00 84.69 179 SER A C 1
ATOM 1404 O O . SER A 1 179 ? -7.589 -2.972 10.275 1.00 84.69 179 SER A O 1
ATOM 1406 N N . HIS A 1 180 ? -8.113 -1.094 9.215 1.00 90.44 180 HIS A N 1
ATOM 1407 C CA . HIS A 1 180 ? -8.987 -0.592 10.273 1.00 90.44 180 HIS A CA 1
ATOM 1408 C C . HIS A 1 180 ? -9.974 0.446 9.724 1.00 90.44 180 HIS A C 1
ATOM 1410 O O . HIS A 1 180 ? -9.792 0.945 8.610 1.00 90.44 180 HIS A O 1
ATOM 1416 N N . PRO A 1 181 ? -11.037 0.777 10.478 1.00 92.44 181 PRO A N 1
ATOM 1417 C CA . PRO A 1 181 ? -11.953 1.838 10.083 1.00 92.44 181 PRO A CA 1
ATOM 1418 C C . PRO A 1 181 ? -11.293 3.229 10.177 1.00 92.44 181 PRO A C 1
ATOM 1420 O O . PRO A 1 181 ? -10.287 3.413 10.864 1.00 92.44 181 PRO A O 1
ATOM 1423 N N . GLY A 1 182 ? -11.878 4.210 9.486 1.00 95.25 182 GLY A N 1
ATOM 1424 C CA . GLY A 1 182 ? -11.442 5.608 9.460 1.00 95.25 182 GLY A CA 1
ATOM 1425 C C . GLY A 1 182 ? -11.473 6.221 8.057 1.00 95.25 182 GLY A C 1
ATOM 1426 O O . GLY A 1 182 ? -12.121 5.687 7.161 1.00 95.25 182 GLY A O 1
ATOM 1427 N N . SER A 1 183 ? -10.809 7.360 7.857 1.00 97.69 183 SER A N 1
ATOM 1428 C CA . SER A 1 183 ? -10.816 8.069 6.569 1.00 97.69 183 SER A CA 1
ATOM 1429 C C . SER A 1 183 ? -9.561 7.763 5.762 1.00 97.69 183 SER A C 1
ATOM 1431 O O . SER A 1 183 ? -8.445 7.868 6.273 1.00 97.69 183 SER A O 1
ATOM 1433 N N . TYR A 1 184 ? -9.743 7.439 4.488 1.00 98.00 184 TYR A N 1
ATOM 1434 C CA . TYR A 1 184 ? -8.669 7.080 3.572 1.00 98.00 184 TYR A CA 1
ATOM 1435 C C . TYR A 1 184 ? -8.693 7.966 2.335 1.00 98.00 184 TYR A C 1
ATOM 1437 O O . TYR A 1 184 ? -9.764 8.305 1.836 1.00 98.00 184 TYR A O 1
ATOM 1445 N N . ALA A 1 185 ? -7.516 8.304 1.822 1.00 98.12 185 ALA A N 1
ATOM 1446 C CA . ALA A 1 185 ? -7.348 8.978 0.546 1.00 98.12 185 ALA A CA 1
ATOM 1447 C C . ALA A 1 185 ? -6.623 8.066 -0.440 1.00 98.12 185 ALA A C 1
ATOM 1449 O O . ALA A 1 185 ? -5.601 7.469 -0.100 1.00 98.12 185 ALA A O 1
ATOM 1450 N N . LEU A 1 186 ? -7.125 7.998 -1.671 1.00 97.50 186 LEU A N 1
ATOM 1451 C CA . LEU A 1 186 ? -6.418 7.362 -2.775 1.00 97.50 186 LEU A CA 1
ATOM 1452 C C . LEU A 1 186 ? -5.649 8.435 -3.545 1.00 97.50 186 LEU A C 1
ATOM 1454 O O . LEU A 1 186 ? -6.242 9.386 -4.062 1.00 97.50 186 LEU A O 1
ATOM 1458 N N . VAL A 1 187 ? -4.329 8.291 -3.609 1.00 98.12 187 VAL A N 1
ATOM 1459 C CA . VAL A 1 187 ? -3.434 9.241 -4.272 1.00 98.12 187 VAL A CA 1
ATOM 1460 C C . VAL A 1 187 ? -2.744 8.548 -5.433 1.00 98.12 187 VAL A C 1
ATOM 1462 O O . VAL A 1 187 ? -2.054 7.551 -5.248 1.00 98.12 187 VAL A O 1
ATOM 1465 N N . MET A 1 188 ? -2.928 9.080 -6.633 1.00 96.75 188 MET A N 1
ATOM 1466 C CA . MET A 1 188 ? -2.213 8.666 -7.830 1.00 96.75 188 MET A CA 1
ATOM 1467 C C . MET A 1 188 ? -0.847 9.341 -7.884 1.00 96.75 188 MET A C 1
ATOM 1469 O O . MET A 1 188 ? -0.714 10.528 -7.576 1.00 96.75 188 MET A O 1
ATOM 1473 N N . VAL A 1 189 ? 0.147 8.580 -8.325 1.00 97.00 189 VAL A N 1
ATOM 1474 C CA . VAL A 1 189 ? 1.481 9.060 -8.668 1.00 97.00 189 VAL A CA 1
ATOM 1475 C C . VAL A 1 189 ? 1.659 8.900 -10.173 1.00 97.00 189 VAL A C 1
ATOM 1477 O O . VAL A 1 189 ? 1.487 7.799 -10.692 1.00 97.00 189 VAL A O 1
ATOM 1480 N N . ASP A 1 190 ? 2.030 9.980 -10.858 1.00 95.56 190 ASP A N 1
ATOM 1481 C CA . ASP A 1 190 ? 2.452 9.947 -12.264 1.00 95.56 190 ASP A CA 1
ATOM 1482 C C . ASP A 1 190 ? 3.849 10.550 -12.407 1.00 95.56 190 ASP A C 1
ATOM 1484 O O . ASP A 1 190 ? 4.088 11.707 -12.052 1.00 95.56 190 ASP A O 1
ATOM 1488 N N . GLY A 1 191 ? 4.780 9.746 -12.905 1.00 94.75 191 GLY A N 1
ATOM 1489 C CA . GLY A 1 191 ? 6.208 9.993 -12.922 1.00 94.75 191 GLY A CA 1
ATOM 1490 C C . GLY A 1 191 ? 6.815 9.883 -14.314 1.00 94.75 191 GLY A C 1
ATOM 1491 O O . GLY A 1 191 ? 6.564 8.950 -15.073 1.00 94.75 191 GLY A O 1
ATOM 1492 N N . LYS A 1 192 ? 7.697 10.834 -14.626 1.00 94.50 192 LYS A N 1
ATOM 1493 C CA . LYS A 1 192 ? 8.424 10.939 -15.892 1.00 94.50 192 LYS A CA 1
ATOM 1494 C C . LYS A 1 192 ? 9.920 10.923 -15.626 1.00 94.50 192 LYS A C 1
ATOM 1496 O O . LYS A 1 192 ? 10.459 11.859 -15.035 1.00 94.50 192 LYS A O 1
ATOM 1501 N N . TYR A 1 193 ? 10.577 9.865 -16.088 1.00 94.69 193 TYR A N 1
ATOM 1502 C CA . TYR A 1 193 ? 12.019 9.649 -15.968 1.00 94.69 193 TYR A CA 1
ATOM 1503 C C . TYR A 1 193 ? 12.576 9.266 -17.342 1.00 94.69 193 TYR A C 1
ATOM 1505 O O . TYR A 1 193 ? 11.895 8.569 -18.100 1.00 94.69 193 TYR A O 1
ATOM 1513 N N . PRO A 1 194 ? 13.807 9.678 -17.685 1.00 94.69 194 PRO A N 1
ATOM 1514 C CA . PRO A 1 194 ? 14.480 9.186 -18.882 1.00 94.69 194 PRO A CA 1
ATOM 1515 C C . PRO A 1 194 ? 14.529 7.652 -18.904 1.00 94.69 194 PRO A C 1
ATOM 1517 O O . PRO A 1 194 ? 14.836 7.043 -17.885 1.00 94.69 194 PRO A O 1
ATOM 1520 N N . LYS A 1 195 ? 14.280 7.035 -20.069 1.00 94.50 195 LYS A N 1
ATOM 1521 C CA . LYS A 1 195 ? 14.317 5.572 -20.300 1.00 94.50 195 LYS A CA 1
ATOM 1522 C C . LYS A 1 195 ? 13.269 4.734 -19.551 1.00 94.50 195 LYS A C 1
ATOM 1524 O O . LYS A 1 195 ? 13.297 3.505 -19.648 1.00 94.50 195 LYS A O 1
ATOM 1529 N N . LEU A 1 196 ? 12.315 5.362 -18.870 1.00 95.19 196 LEU A N 1
ATOM 1530 C CA . LEU A 1 196 ? 11.117 4.680 -18.390 1.00 95.19 196 LEU A CA 1
ATOM 1531 C C . LEU A 1 196 ? 9.954 4.947 -19.343 1.00 95.19 196 LEU A C 1
ATOM 1533 O O . LEU A 1 196 ? 9.741 6.087 -19.749 1.00 95.19 196 LEU A O 1
ATOM 1537 N N . ALA A 1 197 ? 9.192 3.901 -19.654 1.00 94.44 197 ALA A N 1
ATOM 1538 C CA . ALA A 1 197 ? 7.893 4.038 -20.301 1.00 94.44 197 ALA A CA 1
ATOM 1539 C C . ALA A 1 197 ? 6.861 4.610 -19.318 1.00 94.44 197 ALA A C 1
ATOM 1541 O O . ALA A 1 197 ? 6.039 5.438 -19.700 1.00 94.44 197 ALA A O 1
ATOM 1542 N N . ALA A 1 198 ? 6.928 4.197 -18.046 1.00 93.88 198 ALA A N 1
ATOM 1543 C CA . ALA A 1 198 ? 6.119 4.759 -16.970 1.00 93.88 198 ALA A CA 1
ATOM 1544 C C . ALA A 1 198 ? 6.787 4.603 -15.595 1.00 93.88 198 ALA A C 1
ATOM 1546 O O . ALA A 1 198 ? 7.459 3.607 -15.314 1.00 93.88 198 ALA A O 1
ATOM 1547 N N . TYR A 1 199 ? 6.540 5.571 -14.714 1.00 94.81 199 TYR A N 1
ATOM 1548 C CA . TYR A 1 199 ? 6.638 5.404 -13.267 1.00 94.81 199 TYR A CA 1
ATOM 1549 C C . TYR A 1 199 ? 5.316 5.870 -12.672 1.00 94.81 199 TYR A C 1
ATOM 1551 O O . TYR A 1 199 ? 5.025 7.057 -12.698 1.00 94.81 199 TYR A O 1
ATOM 1559 N N . CYS A 1 200 ? 4.477 4.947 -12.221 1.00 95.00 200 CYS A N 1
ATOM 1560 C CA . CYS A 1 200 ? 3.081 5.259 -11.931 1.00 95.00 200 CYS A CA 1
ATOM 1561 C C . CYS A 1 200 ? 2.503 4.353 -10.847 1.00 95.00 200 CYS A C 1
ATOM 1563 O O . CYS A 1 200 ? 3.123 3.359 -10.458 1.00 95.00 200 CYS A O 1
ATOM 1565 N N . GLY A 1 201 ? 1.306 4.690 -10.379 1.00 94.06 201 GLY A N 1
ATOM 1566 C CA . GLY A 1 201 ? 0.496 3.822 -9.536 1.00 94.06 201 GLY A CA 1
ATOM 1567 C C . GLY A 1 201 ? -0.240 4.595 -8.454 1.00 94.06 201 GLY A C 1
ATOM 1568 O O . GLY A 1 201 ? -0.508 5.790 -8.604 1.00 94.06 201 GLY A O 1
ATOM 1569 N N . THR A 1 202 ? -0.565 3.919 -7.356 1.00 95.25 202 THR A N 1
ATOM 1570 C CA . THR A 1 202 ? -1.396 4.487 -6.293 1.00 95.25 202 THR A CA 1
ATOM 1571 C C . THR A 1 202 ? -0.823 4.267 -4.898 1.00 95.25 202 THR A C 1
ATOM 1573 O O . THR A 1 202 ? -0.106 3.304 -4.607 1.00 95.25 202 THR A O 1
ATOM 1576 N N . LEU A 1 203 ? -1.156 5.201 -4.015 1.00 96.19 203 LEU A N 1
ATOM 1577 C CA . LEU A 1 203 ? -0.945 5.125 -2.581 1.00 96.19 203 LEU A CA 1
ATOM 1578 C C . LEU A 1 203 ? -2.306 5.230 -1.902 1.00 96.19 203 LEU A C 1
ATOM 1580 O O . LEU A 1 203 ? -3.057 6.173 -2.163 1.00 96.19 203 LEU A O 1
ATOM 1584 N N . LEU A 1 204 ? -2.604 4.293 -1.007 1.00 96.75 204 LEU A N 1
ATOM 1585 C CA . LEU A 1 204 ? -3.726 4.430 -0.088 1.00 96.75 204 LEU A CA 1
ATOM 1586 C C . LEU A 1 204 ? -3.197 5.033 1.209 1.00 96.75 204 LEU A C 1
ATOM 1588 O O . LEU A 1 204 ? -2.298 4.468 1.835 1.00 96.75 204 LEU A O 1
ATOM 1592 N N . VAL A 1 205 ? -3.736 6.180 1.607 1.00 98.00 205 VAL A N 1
ATOM 1593 C CA . VAL A 1 205 ? -3.273 6.930 2.776 1.00 98.00 205 VAL A CA 1
ATOM 1594 C C . VAL A 1 205 ? -4.369 6.965 3.826 1.00 98.00 205 VAL A C 1
ATOM 1596 O O . VAL A 1 205 ? -5.443 7.506 3.581 1.00 98.00 205 VAL A O 1
ATOM 1599 N N . TYR A 1 206 ? -4.093 6.411 4.999 1.00 97.38 206 TYR A N 1
ATOM 1600 C CA . TYR A 1 206 ? -4.956 6.505 6.166 1.00 97.38 206 TYR A CA 1
ATOM 1601 C C . TYR A 1 206 ? -4.756 7.846 6.872 1.00 97.38 206 TYR A C 1
ATOM 1603 O O . TYR A 1 206 ? -3.623 8.258 7.130 1.00 97.38 206 TYR A O 1
ATOM 1611 N N . ARG A 1 207 ? -5.853 8.512 7.233 1.00 97.00 207 ARG A N 1
ATOM 1612 C CA . ARG A 1 207 ? -5.858 9.697 8.090 1.00 97.00 207 ARG A CA 1
ATOM 1613 C C . ARG A 1 207 ? -6.254 9.302 9.507 1.00 97.00 207 ARG A C 1
ATOM 1615 O O . ARG A 1 207 ? -7.431 9.110 9.801 1.00 97.00 207 ARG A O 1
ATOM 1622 N N . GLU A 1 208 ? -5.276 9.270 10.402 1.00 93.62 208 GLU A N 1
ATOM 1623 C CA . GLU A 1 208 ? -5.510 8.978 11.819 1.00 93.62 208 GLU A CA 1
ATOM 1624 C C . GLU A 1 208 ? -6.125 10.173 12.556 1.00 93.62 208 GLU A C 1
ATOM 1626 O O . GLU A 1 208 ? -6.963 10.011 13.440 1.00 93.62 208 GLU A O 1
ATOM 1631 N N . ALA A 1 209 ? -5.694 11.389 12.214 1.00 93.00 209 ALA A N 1
ATOM 1632 C CA . ALA A 1 209 ? -6.205 12.645 12.763 1.00 93.00 209 ALA A CA 1
ATOM 1633 C C . ALA A 1 209 ? -5.784 13.819 11.854 1.00 93.00 209 ALA A C 1
ATOM 1635 O O . ALA A 1 209 ? -4.987 13.601 10.938 1.00 93.00 209 ALA A O 1
ATOM 1636 N N . PRO A 1 210 ? -6.244 15.064 12.101 1.00 92.62 210 PRO A N 1
ATOM 1637 C CA . PRO A 1 210 ? -5.688 16.232 11.416 1.00 92.62 210 PRO A CA 1
ATOM 1638 C C . PRO A 1 210 ? -4.151 16.234 11.486 1.00 92.62 210 PRO A C 1
ATOM 1640 O O . PRO A 1 210 ? -3.581 16.044 12.563 1.00 92.62 210 PRO A O 1
ATOM 1643 N N . GLY A 1 211 ? -3.484 16.380 10.338 1.00 93.19 211 GLY A N 1
ATOM 1644 C CA . GLY A 1 211 ? -2.019 16.388 10.238 1.00 93.19 211 GLY A CA 1
ATOM 1645 C C . GLY A 1 211 ? -1.306 15.044 10.477 1.00 93.19 211 GLY A C 1
ATOM 1646 O O . GLY A 1 211 ? -0.080 14.996 10.370 1.00 93.19 211 GLY A O 1
ATOM 1647 N N . ARG A 1 212 ? -2.020 13.950 10.788 1.00 95.31 212 ARG A N 1
ATOM 1648 C CA . ARG A 1 212 ? -1.431 12.623 11.055 1.00 95.31 212 ARG A CA 1
ATOM 1649 C C . ARG A 1 212 ? -1.920 11.588 10.050 1.00 95.31 212 ARG A C 1
ATOM 1651 O O . ARG A 1 212 ? -3.095 11.216 10.053 1.00 95.31 212 ARG A O 1
ATOM 1658 N N . TYR A 1 213 ? -0.991 11.111 9.229 1.00 97.44 213 TYR A N 1
ATOM 1659 C CA . TYR A 1 213 ? -1.253 10.226 8.101 1.00 97.44 213 TYR A CA 1
ATOM 1660 C C . TYR A 1 213 ? -0.305 9.033 8.099 1.00 97.44 213 TYR A C 1
ATOM 1662 O O . TYR A 1 213 ? 0.823 9.132 8.583 1.00 97.44 213 TYR A O 1
ATOM 1670 N N . TRP A 1 214 ? -0.761 7.938 7.498 1.00 97.31 214 TRP A N 1
ATOM 1671 C CA . TRP A 1 214 ? 0.004 6.710 7.329 1.00 97.31 214 TRP A CA 1
ATOM 1672 C C . TRP A 1 214 ? -0.219 6.149 5.928 1.00 97.31 214 TRP A C 1
ATOM 1674 O O . TRP A 1 214 ? -1.344 6.132 5.433 1.00 97.31 214 TRP A O 1
ATOM 1684 N N . ILE A 1 215 ? 0.834 5.663 5.276 1.00 96.88 215 ILE A N 1
ATOM 1685 C CA . ILE A 1 215 ? 0.677 4.876 4.049 1.00 96.88 215 ILE A CA 1
ATOM 1686 C C . ILE A 1 215 ? 0.132 3.503 4.440 1.00 96.88 215 ILE A C 1
ATOM 1688 O O . ILE A 1 215 ? 0.814 2.743 5.126 1.00 96.88 215 ILE A O 1
ATOM 1692 N N . SER A 1 216 ? -1.088 3.211 3.997 1.00 93.75 216 SER A N 1
ATOM 1693 C CA . SER A 1 216 ? -1.810 1.959 4.244 1.00 93.75 216 SER A CA 1
ATOM 1694 C C . SER A 1 216 ? -1.674 0.974 3.083 1.00 93.75 216 SER A C 1
ATOM 1696 O O . SER A 1 216 ? -1.696 -0.231 3.289 1.00 93.75 216 SER A O 1
ATOM 1698 N N . GLN A 1 217 ? -1.444 1.453 1.858 1.00 91.88 217 GLN A N 1
ATOM 1699 C CA . GLN A 1 217 ? -1.045 0.605 0.731 1.00 91.88 217 GLN A CA 1
ATOM 1700 C C . GLN A 1 217 ? -0.126 1.373 -0.214 1.00 91.88 217 GLN A C 1
ATOM 1702 O O . GLN A 1 217 ? -0.219 2.596 -0.340 1.00 91.88 217 GLN A O 1
ATOM 1707 N N . ARG A 1 218 ? 0.761 0.641 -0.891 1.00 91.75 218 ARG A N 1
ATOM 1708 C CA . ARG A 1 218 ? 1.741 1.193 -1.825 1.00 91.75 218 ARG A CA 1
ATOM 1709 C C . ARG A 1 218 ? 1.830 0.317 -3.067 1.00 91.75 218 ARG A C 1
ATOM 1711 O O . ARG A 1 218 ? 2.517 -0.702 -3.052 1.00 91.75 218 ARG A O 1
ATOM 1718 N N . ASN A 1 219 ? 1.226 0.783 -4.153 1.00 90.56 219 ASN A N 1
ATOM 1719 C CA . ASN A 1 219 ? 1.213 0.108 -5.443 1.00 90.56 219 ASN A CA 1
ATOM 1720 C C . ASN A 1 219 ? 1.922 0.988 -6.470 1.00 90.56 219 ASN A C 1
ATOM 1722 O O . ASN A 1 219 ? 1.284 1.652 -7.275 1.00 90.56 219 ASN A O 1
ATOM 1726 N N . LEU A 1 220 ? 3.256 1.027 -6.416 1.00 92.25 220 LEU A N 1
ATOM 1727 C CA . LEU A 1 220 ? 4.076 1.768 -7.380 1.00 92.25 220 LEU A CA 1
ATOM 1728 C C . LEU A 1 220 ? 4.704 0.810 -8.391 1.00 92.25 220 LEU A C 1
ATOM 1730 O O . LEU A 1 220 ? 5.216 -0.250 -8.023 1.00 92.25 220 LEU A O 1
ATOM 1734 N N . LYS A 1 221 ? 4.708 1.206 -9.661 1.00 91.69 221 LYS A N 1
ATOM 1735 C CA . LYS A 1 221 ? 5.274 0.451 -10.779 1.00 91.69 221 LYS A CA 1
ATOM 1736 C C . LYS A 1 221 ? 6.374 1.263 -11.443 1.00 91.69 221 LYS A C 1
ATOM 1738 O O . LYS A 1 221 ? 6.195 2.437 -11.747 1.00 91.69 221 LYS A O 1
ATOM 1743 N N . VAL A 1 222 ? 7.501 0.610 -11.705 1.00 93.25 222 VAL A N 1
ATOM 1744 C CA . VAL A 1 222 ? 8.576 1.120 -12.562 1.00 93.25 222 VAL A CA 1
ATOM 1745 C C . VAL A 1 222 ? 8.541 0.276 -13.825 1.00 93.25 222 VAL A C 1
ATOM 1747 O O . VAL A 1 222 ? 8.787 -0.926 -13.744 1.00 93.25 222 VAL A O 1
ATOM 1750 N N . VAL A 1 223 ? 8.212 0.885 -14.964 1.00 93.69 223 VAL A N 1
ATOM 1751 C CA . VAL A 1 223 ? 8.144 0.208 -16.264 1.00 93.69 223 VAL A CA 1
ATOM 1752 C C . VAL A 1 223 ? 9.243 0.772 -17.169 1.00 93.69 223 VAL A C 1
ATOM 1754 O O . VAL A 1 223 ? 9.086 1.856 -17.736 1.00 93.69 223 VAL A O 1
ATOM 1757 N N . PRO A 1 224 ? 10.383 0.077 -17.296 1.00 94.56 224 PRO A N 1
ATOM 1758 C CA . PRO A 1 224 ? 11.455 0.436 -18.216 1.00 94.56 224 PRO A CA 1
ATOM 1759 C C . PRO A 1 224 ? 10.990 0.451 -19.673 1.00 94.56 224 PRO A C 1
ATOM 1761 O O . PRO A 1 224 ? 10.248 -0.432 -20.098 1.00 94.56 224 PRO A O 1
ATOM 1764 N N . GLN A 1 225 ? 11.495 1.396 -20.470 1.00 94.62 225 GLN A N 1
ATOM 1765 C CA . GLN A 1 225 ? 11.188 1.467 -21.904 1.00 94.62 225 GLN A CA 1
ATOM 1766 C C . GLN A 1 225 ? 11.622 0.195 -22.646 1.00 94.62 225 GLN A C 1
ATOM 1768 O O . GLN A 1 225 ? 10.891 -0.307 -23.491 1.00 94.62 225 GLN A O 1
ATOM 1773 N N . ILE A 1 226 ? 12.748 -0.400 -22.240 1.00 93.81 226 ILE A N 1
ATOM 1774 C CA . ILE A 1 226 ? 13.265 -1.644 -22.828 1.00 93.81 226 ILE A CA 1
ATOM 1775 C C . ILE A 1 226 ? 12.268 -2.813 -22.735 1.00 93.81 226 ILE A C 1
ATOM 1777 O O . ILE A 1 226 ? 12.302 -3.692 -23.588 1.00 93.81 226 ILE A O 1
ATOM 1781 N N . TRP A 1 227 ? 11.369 -2.824 -21.739 1.00 92.81 227 TRP A N 1
ATOM 1782 C CA . TRP A 1 227 ? 10.320 -3.849 -21.629 1.00 92.81 227 TRP A CA 1
ATOM 1783 C C . TRP A 1 227 ? 9.190 -3.653 -22.640 1.00 92.81 227 TRP A C 1
ATOM 1785 O O . TRP A 1 227 ? 8.526 -4.618 -23.007 1.00 92.81 227 TRP A O 1
ATOM 1795 N N . ILE A 1 228 ? 8.958 -2.418 -23.085 1.00 93.00 228 ILE A N 1
ATOM 1796 C CA . ILE A 1 228 ? 8.049 -2.143 -24.199 1.00 93.00 228 ILE A CA 1
ATOM 1797 C C . ILE A 1 228 ? 8.729 -2.548 -25.505 1.00 93.00 228 ILE A C 1
ATOM 1799 O O . ILE A 1 228 ? 8.149 -3.274 -26.310 1.00 93.00 228 ILE A O 1
ATOM 1803 N N . ASP A 1 229 ? 9.982 -2.127 -25.682 1.00 93.94 229 ASP A N 1
ATOM 1804 C CA . ASP A 1 229 ? 10.728 -2.308 -26.928 1.00 93.94 229 ASP A CA 1
ATOM 1805 C C . ASP A 1 229 ? 10.969 -3.791 -27.261 1.00 93.94 229 ASP A C 1
ATOM 1807 O O . ASP A 1 229 ? 10.951 -4.175 -28.428 1.00 93.94 229 ASP A O 1
ATOM 1811 N N . ASN A 1 230 ? 11.172 -4.640 -26.246 1.00 93.25 230 ASN A N 1
ATOM 1812 C CA . ASN A 1 230 ? 11.390 -6.080 -26.420 1.00 93.25 230 ASN A CA 1
ATOM 1813 C C . ASN A 1 230 ? 10.099 -6.925 -26.354 1.00 93.25 230 ASN A C 1
ATOM 1815 O O . ASN A 1 230 ? 10.171 -8.151 -26.435 1.00 93.25 230 ASN A O 1
ATOM 1819 N N . GLY A 1 231 ? 8.935 -6.292 -26.171 1.00 88.69 231 GLY A N 1
ATOM 1820 C CA . GLY A 1 231 ? 7.640 -6.966 -26.079 1.00 88.69 231 GLY A CA 1
ATOM 1821 C C . GLY A 1 231 ? 7.338 -7.668 -24.748 1.00 88.69 231 GLY A C 1
ATOM 1822 O O . GLY A 1 231 ? 6.301 -8.321 -24.650 1.00 88.69 231 GLY A O 1
ATOM 1823 N N . SER A 1 232 ? 8.178 -7.532 -23.713 1.00 87.62 232 SER A N 1
ATOM 1824 C CA . SER A 1 232 ? 7.894 -8.051 -22.363 1.00 87.62 232 SER A CA 1
ATOM 1825 C C . SER A 1 232 ? 6.628 -7.442 -21.751 1.00 87.62 232 SER A C 1
ATOM 1827 O O . SER A 1 232 ? 5.921 -8.113 -21.002 1.00 87.62 232 SER A O 1
ATOM 1829 N N . VAL A 1 233 ? 6.341 -6.176 -22.060 1.00 88.19 233 VAL A N 1
ATOM 1830 C CA . VAL A 1 233 ? 5.123 -5.467 -21.662 1.00 88.19 233 VAL A CA 1
ATOM 1831 C C . VAL A 1 233 ? 4.492 -4.851 -22.914 1.00 88.19 233 VAL A C 1
ATOM 1833 O O . VAL A 1 233 ? 5.088 -3.965 -23.524 1.00 88.19 233 VAL A O 1
ATOM 1836 N N . PRO A 1 234 ? 3.280 -5.268 -23.320 1.00 89.44 234 PRO A N 1
ATOM 1837 C CA . PRO A 1 234 ? 2.601 -4.649 -24.453 1.00 89.44 234 PRO A CA 1
ATOM 1838 C C . PRO A 1 234 ? 2.282 -3.177 -24.167 1.00 89.44 234 PRO A C 1
ATOM 1840 O O . PRO A 1 234 ? 1.664 -2.866 -23.149 1.00 89.44 234 PRO A O 1
ATOM 1843 N N . ALA A 1 235 ? 2.614 -2.271 -25.092 1.00 87.25 235 ALA A N 1
ATOM 1844 C CA . ALA A 1 235 ? 2.357 -0.832 -24.933 1.00 87.25 235 ALA A CA 1
ATOM 1845 C C . ALA A 1 235 ? 0.883 -0.515 -24.609 1.00 87.25 235 ALA A C 1
ATOM 1847 O O . ALA A 1 235 ? 0.595 0.335 -23.771 1.00 87.25 235 ALA A O 1
ATOM 1848 N N . ALA A 1 236 ? -0.054 -1.260 -25.207 1.00 88.38 236 ALA A N 1
ATOM 1849 C CA . ALA A 1 236 ? -1.490 -1.114 -24.964 1.00 88.38 236 ALA A CA 1
ATOM 1850 C C . ALA A 1 236 ? -1.924 -1.461 -23.524 1.00 88.38 236 ALA A C 1
ATOM 1852 O O . ALA A 1 236 ? -3.005 -1.062 -23.101 1.00 88.38 236 ALA A O 1
ATOM 1853 N N . GLN A 1 237 ? -1.109 -2.197 -22.761 1.00 88.00 237 GLN A N 1
ATOM 1854 C CA . GLN A 1 237 ? -1.399 -2.551 -21.367 1.00 88.00 237 GLN A CA 1
ATOM 1855 C C . GLN A 1 237 ? -0.810 -1.559 -20.359 1.00 88.00 237 GLN A C 1
ATOM 1857 O O . GLN A 1 237 ? -1.137 -1.643 -19.177 1.00 88.00 237 GLN A O 1
ATOM 1862 N N . LEU A 1 238 ? 0.023 -0.611 -20.802 1.00 86.25 238 LEU A N 1
ATOM 1863 C CA . LEU A 1 238 ? 0.739 0.301 -19.910 1.00 86.25 238 LEU A CA 1
ATOM 1864 C C . LEU A 1 238 ? -0.211 1.126 -19.035 1.00 86.25 238 LEU A C 1
ATOM 1866 O O . LEU A 1 238 ? 0.005 1.235 -17.834 1.00 86.25 238 LEU A O 1
ATOM 1870 N N . GLN A 1 239 ? -1.292 1.645 -19.619 1.00 84.44 239 GLN A N 1
ATOM 1871 C CA . GLN A 1 239 ? -2.281 2.417 -18.871 1.00 84.44 239 GLN A CA 1
ATOM 1872 C C . GLN A 1 239 ? -2.967 1.566 -17.795 1.00 84.44 239 GLN A C 1
ATOM 1874 O O . GLN A 1 239 ? -3.020 1.965 -16.636 1.00 84.44 239 GLN A O 1
ATOM 1879 N N . LYS A 1 240 ? -3.397 0.349 -18.148 1.00 84.69 240 LYS A N 1
ATOM 1880 C CA . LYS A 1 240 ? -4.033 -0.574 -17.200 1.00 84.69 240 LYS A CA 1
ATOM 1881 C C . LYS A 1 240 ? -3.102 -0.941 -16.039 1.00 84.69 240 LYS A C 1
ATOM 1883 O O . LYS A 1 240 ? -3.567 -1.068 -14.915 1.00 84.69 240 LYS A O 1
ATOM 1888 N N . LEU A 1 241 ? -1.799 -1.078 -16.300 1.00 83.38 241 LEU A N 1
ATOM 1889 C CA . LEU A 1 241 ? -0.790 -1.322 -15.261 1.00 83.38 241 LEU A CA 1
ATOM 1890 C C . LEU A 1 241 ? -0.631 -0.145 -14.289 1.00 83.38 241 LEU A C 1
ATOM 1892 O O . LEU A 1 241 ? -0.261 -0.364 -13.140 1.00 83.38 241 LEU A O 1
ATOM 1896 N N . CYS A 1 242 ? -0.873 1.085 -14.745 1.00 84.06 242 CYS A N 1
ATOM 1897 C CA . CYS A 1 242 ? -0.830 2.281 -13.904 1.00 84.06 242 CYS A CA 1
ATOM 1898 C C . CYS A 1 242 ? -2.119 2.503 -13.098 1.00 84.06 242 CYS A C 1
ATOM 1900 O O . CYS A 1 242 ? -2.097 3.227 -12.105 1.00 84.06 242 CYS A O 1
ATOM 1902 N N . GLU A 1 243 ? -3.227 1.896 -13.525 1.00 78.25 243 GLU A N 1
ATOM 1903 C CA . GLU A 1 243 ? -4.543 1.983 -12.879 1.00 78.25 243 GLU A CA 1
ATOM 1904 C C . GLU A 1 243 ? -4.789 0.854 -11.857 1.00 78.25 243 GLU A C 1
ATOM 1906 O O . GLU A 1 243 ? -5.740 0.940 -11.080 1.00 78.25 243 GLU A O 1
ATOM 1911 N N . SER A 1 244 ? -3.939 -0.184 -11.844 1.00 60.62 244 SER A N 1
ATOM 1912 C CA . SER A 1 244 ? -3.995 -1.350 -10.941 1.00 60.62 244 SER A CA 1
ATOM 1913 C C . SER A 1 244 ? -3.027 -1.252 -9.762 1.00 60.62 244 SER A C 1
ATOM 1915 O O . SER A 1 244 ? -3.455 -1.479 -8.612 1.00 60.62 244 SER A O 1
#

Foldseek 3Di:
DDDDDDDPDDDDPCQDAFDWDWDADPPAAIKIFTAKHFPPDDCPVVVLVVQCVVLPQFHKFKFDWDWDWDADPVRTIITHRTMIDIHTHHPVPDLADFDPQPDDDDPQNVVLVQVLVVQLVVCLLVLVCVRNVVQADVRHPQDSVNSCPSNVLCVVQFPDDKDKDKDFPDKGAQDPPFRGGGIKIKMKIWMDGHQWPTWIAIWIWGDRDRSRIHGRDDLIDTHGNVCCVVVVDPPVCVVVSRYD

Radius of gyration: 22.07 Å; chains: 1; bounding box: 54×80×50 Å

pLDDT: mean 89.1, std 12.71, range [35.84, 98.62]

Secondary structure (DSSP, 8-state):
---------------PPPPEEEEE-TTS-EEEEEPPEETT---HHHHHHHHHHHHTTSEEEEEEEEEEEEE-TTS-EEEEEEEEEEEEE-TTT-S--PPPTT----HHHHHHHHHHHHHHHHHHHHT-HHHHHTTB-GGG---HHHHHHHHHHHHHH-SS--EEEEEEEEEEES-TTSSSSSEEEEEEEEEE-TTEEEEEEEEEEEEEETTEEEEEEEEEEEEEHHHHHTTSS-GGGHHHHHH-

Sequence (244 aa):
MIATLLSLALLAPNTQDPEIRIEAWPAKGFIMRIADHDADQDLVALLTARAAARCGKLAVRFGKFNYDTTIDPQGIRKFTNHTQRFECFDPATDRYKAAPADWQPSVQDRADLIAFVERFMTATDKGDATTGMAMMESILEITQPEWRDTTKRLREHTSGPGRWSLGILGWANNPEGTSHPGSYALVMVDGKYPKLAAYCGTLLVYREAPGRYWISQRNLKVVPQIWIDNGSVPAAQLQKLCES